Protein AF-A0A961G170-F1 (afdb_monomer)

Sequence (356 aa):
MEILDQLAIALGFATLAGLNLYLTVFITGIAINAGWITLSSQYEQLEVLGSEYVIIAAGIFAAAEFFADKIPWVDSAWDAIHTIIRPIGGGLLAMKTLGTADPGFDVIVGMLAGGATFVTHGLKAGTRLVVNASPEPFSNMAVSTVENVMVVGGLGLMSWSPKIAGLFFLGTLCLSLWLAPKMWRRSRGFLSLLVRKLGSPLAREEEPRLYTSLGADAAQALTATLGSRPDVLWTAQCLTGRVKGFGGLKTWQKVQIVALGGDTPGVHVVWRNWGTKHLALDLRSMEIGQEPRFLSEDVVIFDLSGSRRLVLRFPATQRRLAERVAEGLMQGRRARPLPRTAHPVLEDPSEITVGT

Nearest PDB structures (foldseek):
  5ukk-assembly1_A  TM=5.175E-01  e=2.256E-02  Homo sapiens
  5wg3-assembly1_A  TM=2.878E-01  e=1.331E-02  Homo sapiens
  5he3-assembly1_A  TM=2.818E-01  e=1.954E-02  Bos taurus
  8b4o-assembly1_B  TM=2.344E-01  e=8.653E+00  Corynebacterium glutamicum

pLDDT: mean 85.0, std 14.6, range [35.34, 98.56]

Radius of gyration: 29.35 Å; Cα contacts (8 Å, |Δi|>4): 543; chains: 1; bounding box: 65×74×104 Å

Foldseek 3Di:
DLVLLLLLVLLLLLLLLLLPLLLLLQVLLCCLLVVVDDDDQQLVLNNVSVDPVNNVVSVVVSVVQLVLLLDQPSNLVVLVVVLPVSLQSSLVNSLSSGHPDDPVVSVVSSNVSSVLSNLSNLLVSLVSLVCSQPPDSVVSNVSSVVSSVCSVVLVVCSRVDSNVSSVVSVVVSVVSVVCNVVSVLVVVLSVVLVCVVVVDDVPDPDQDDQDQDDDPQRQVQVCVVVVHGFAWPGKDWFFKADAAPFPPDDHSFIWMWTATDDPDGFIKIWHDDVGIDIDTDQLQQWDWDWDQGPRWIWTFIAGPVRHTHIITTDGNVCNSVSVVVSVSSVVSNVPDDDDPPPDPPPDDPPDPDDDD

Mean predicted aligned error: 10.22 Å

Structure (mmCIF, N/CA/C/O backbone):
data_AF-A0A961G170-F1
#
_entry.id   AF-A0A961G170-F1
#
loop_
_atom_site.group_PDB
_atom_site.id
_atom_site.type_symbol
_atom_site.label_atom_id
_atom_site.label_alt_id
_atom_site.label_comp_id
_atom_site.label_asym_id
_atom_site.label_entity_id
_atom_site.label_seq_id
_atom_site.pdbx_PDB_ins_code
_atom_site.Cartn_x
_atom_site.Cartn_y
_atom_site.Cartn_z
_atom_site.occupancy
_atom_site.B_iso_or_equiv
_atom_si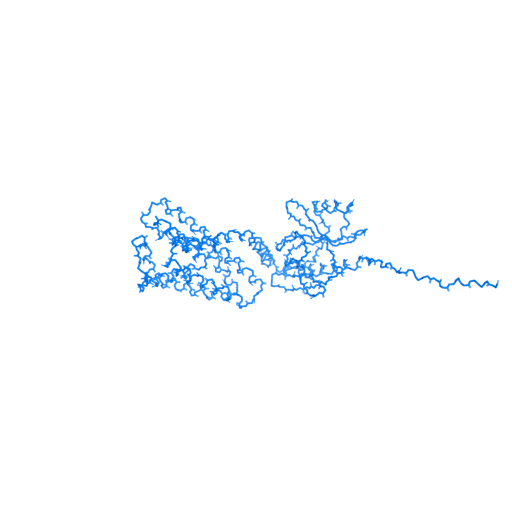te.auth_seq_id
_atom_site.auth_comp_id
_atom_site.auth_asym_id
_atom_site.auth_atom_id
_atom_site.pdbx_PDB_model_num
ATOM 1 N N . MET A 1 1 ? -4.120 -13.199 31.602 1.00 57.72 1 MET A N 1
ATOM 2 C CA . MET A 1 1 ? -4.794 -13.504 30.316 1.00 57.72 1 MET A CA 1
ATOM 3 C C . MET A 1 1 ? -5.501 -12.274 29.762 1.00 57.72 1 MET A C 1
ATOM 5 O O . MET A 1 1 ? -5.398 -12.044 28.571 1.00 57.72 1 MET A O 1
ATOM 9 N N . GLU A 1 2 ? -6.085 -11.452 30.631 1.00 79.31 2 GLU A N 1
ATOM 10 C CA . GLU A 1 2 ? -6.779 -10.190 30.324 1.00 79.31 2 GLU A CA 1
ATOM 11 C C . GLU A 1 2 ? -5.963 -9.186 29.478 1.00 79.31 2 GLU A C 1
ATOM 13 O O . GLU A 1 2 ? -6.444 -8.694 28.462 1.00 79.31 2 GLU A O 1
ATOM 18 N N . ILE A 1 3 ? -4.677 -8.977 29.798 1.00 84.69 3 ILE A N 1
ATOM 19 C CA . ILE A 1 3 ? -3.833 -8.021 29.056 1.00 84.69 3 ILE A CA 1
ATOM 20 C C . ILE A 1 3 ? -3.566 -8.429 27.600 1.00 84.69 3 ILE A C 1
ATOM 22 O O . ILE A 1 3 ? -3.416 -7.576 26.732 1.00 84.69 3 ILE A O 1
ATOM 26 N N . LEU A 1 4 ? -3.516 -9.736 27.310 1.00 89.00 4 LEU A N 1
ATOM 27 C CA . LEU A 1 4 ? -3.347 -10.216 25.937 1.00 89.00 4 LEU A CA 1
ATOM 28 C C . LEU A 1 4 ? -4.602 -9.934 25.110 1.00 89.00 4 LEU A C 1
ATOM 30 O O . LEU A 1 4 ? -4.479 -9.579 23.942 1.00 89.00 4 LEU A O 1
ATOM 34 N N . ASP A 1 5 ? -5.783 -10.052 25.718 1.00 90.81 5 ASP A N 1
ATOM 35 C CA . ASP A 1 5 ? -7.054 -9.762 25.057 1.00 90.81 5 ASP A CA 1
ATOM 36 C C . ASP A 1 5 ? -7.204 -8.249 24.814 1.00 90.81 5 ASP A C 1
ATOM 38 O O . ASP A 1 5 ? -7.565 -7.841 23.711 1.00 90.81 5 ASP A O 1
ATOM 42 N N . GLN A 1 6 ? -6.818 -7.404 25.780 1.00 91.19 6 GLN A N 1
ATOM 43 C CA . GLN A 1 6 ? -6.739 -5.946 25.598 1.00 91.19 6 GLN A CA 1
ATOM 44 C C . GLN A 1 6 ? -5.776 -5.554 24.474 1.00 91.19 6 GLN A C 1
ATOM 46 O O . GLN A 1 6 ? -6.160 -4.819 23.571 1.00 91.19 6 GLN A O 1
ATOM 51 N N . LEU A 1 7 ? -4.549 -6.084 24.474 1.00 93.06 7 LEU A N 1
ATOM 52 C CA . LEU A 1 7 ? -3.569 -5.794 23.423 1.00 93.06 7 LEU A CA 1
ATOM 53 C C . LEU A 1 7 ? -4.020 -6.301 22.049 1.00 93.06 7 LEU A C 1
ATOM 55 O O . LEU A 1 7 ? -3.760 -5.648 21.038 1.00 93.06 7 LEU A O 1
ATOM 59 N N . ALA A 1 8 ? -4.709 -7.440 21.993 1.00 95.62 8 ALA A N 1
ATOM 60 C CA . ALA A 1 8 ? -5.267 -7.964 20.755 1.00 95.62 8 ALA A CA 1
ATOM 61 C C . ALA A 1 8 ? -6.377 -7.061 20.195 1.00 95.62 8 ALA A C 1
ATOM 63 O O . ALA A 1 8 ? -6.395 -6.787 18.994 1.00 95.62 8 ALA A O 1
ATOM 64 N N . ILE A 1 9 ? -7.263 -6.556 21.056 1.00 95.50 9 ILE A N 1
ATOM 65 C CA . ILE A 1 9 ? -8.314 -5.604 20.674 1.00 95.50 9 ILE A CA 1
ATOM 66 C C . ILE A 1 9 ? -7.710 -4.248 20.291 1.00 95.50 9 ILE A C 1
ATOM 68 O O . ILE A 1 9 ? -8.095 -3.692 19.264 1.00 95.50 9 ILE A O 1
ATOM 72 N N . ALA A 1 10 ? -6.715 -3.754 21.036 1.00 96.31 10 ALA A N 1
ATOM 73 C CA . ALA A 1 10 ? -5.957 -2.543 20.717 1.00 96.31 10 ALA A CA 1
ATOM 74 C C . ALA A 1 10 ? -5.326 -2.628 19.319 1.00 96.31 10 ALA A C 1
ATOM 76 O O . ALA A 1 10 ? -5.485 -1.726 18.494 1.00 96.31 10 ALA A O 1
ATOM 77 N N . LEU A 1 11 ? -4.650 -3.744 19.027 1.00 97.62 11 LEU A N 1
ATOM 78 C CA . LEU A 1 11 ? -4.059 -4.016 17.719 1.00 97.62 11 LEU A CA 1
ATOM 79 C C . LEU A 1 11 ? -5.126 -4.134 16.624 1.00 97.62 11 LEU A C 1
ATOM 81 O O . LEU A 1 11 ? -4.903 -3.669 15.504 1.00 97.62 11 LEU A O 1
ATOM 85 N N . GLY A 1 12 ? -6.280 -4.724 16.938 1.00 97.81 12 GLY A N 1
ATOM 86 C CA . GLY A 1 12 ? -7.420 -4.793 16.031 1.00 97.81 12 GLY A CA 1
ATOM 87 C C . GLY A 1 12 ? -7.934 -3.417 15.651 1.00 97.81 12 GLY A C 1
ATOM 88 O O . GLY A 1 12 ? -7.938 -3.078 14.470 1.00 97.81 12 GLY A O 1
ATOM 89 N N . PHE A 1 13 ? -8.248 -2.572 16.632 1.00 98.00 13 PHE A N 1
ATOM 90 C CA . PHE A 1 13 ? -8.658 -1.193 16.376 1.00 98.00 13 PHE A CA 1
ATOM 91 C C . PHE A 1 13 ? -7.605 -0.396 15.606 1.00 98.00 13 PHE A C 1
ATOM 93 O O . PHE A 1 13 ? -7.962 0.306 14.664 1.00 98.00 13 PHE A O 1
ATOM 100 N N . ALA A 1 14 ? -6.320 -0.542 15.935 1.00 98.31 14 ALA A N 1
ATOM 101 C CA . ALA A 1 14 ? -5.233 0.101 15.198 1.00 98.31 14 ALA A CA 1
ATOM 102 C C . ALA A 1 14 ? -5.192 -0.335 13.721 1.00 98.31 14 ALA A C 1
ATOM 104 O O . ALA A 1 14 ? -5.121 0.485 12.804 1.00 98.31 14 ALA A O 1
ATOM 105 N N . THR A 1 15 ? -5.277 -1.641 13.469 1.00 98.12 15 THR A N 1
ATOM 106 C CA . THR A 1 15 ? -5.218 -2.196 12.109 1.00 98.12 15 THR A CA 1
ATOM 107 C C . THR A 1 15 ? -6.452 -1.788 11.301 1.00 98.12 15 THR A C 1
ATOM 109 O O . THR A 1 15 ? -6.328 -1.305 10.175 1.00 98.12 15 THR A O 1
ATOM 112 N N . LEU A 1 16 ? -7.646 -1.899 11.887 1.00 98.25 16 LEU A N 1
ATOM 113 C CA . LEU A 1 16 ? -8.902 -1.525 11.237 1.00 98.25 16 LEU A CA 1
ATOM 114 C C . LEU A 1 16 ? -9.009 -0.019 10.994 1.00 98.25 16 LEU A C 1
ATOM 116 O O . LEU A 1 16 ? -9.430 0.385 9.911 1.00 98.25 16 LEU A O 1
ATOM 120 N N . ALA A 1 17 ? -8.528 0.814 11.920 1.00 98.12 17 ALA A N 1
ATOM 121 C CA . ALA A 1 17 ? -8.421 2.255 11.707 1.00 98.12 17 ALA A CA 1
ATOM 122 C C . ALA A 1 17 ? -7.470 2.611 10.553 1.00 98.12 17 ALA A C 1
ATOM 124 O O . ALA A 1 17 ? -7.682 3.593 9.835 1.00 98.12 17 ALA A O 1
ATOM 125 N N . GLY A 1 18 ? -6.446 1.783 10.330 1.00 96.81 18 GLY A N 1
ATOM 126 C CA . GLY A 1 18 ? -5.563 1.895 9.174 1.00 96.81 18 GLY A CA 1
ATOM 127 C C . GLY A 1 18 ? -6.299 1.659 7.857 1.00 96.81 18 GLY A C 1
ATOM 128 O O . GLY A 1 18 ? -6.036 2.362 6.887 1.00 96.81 18 GLY A O 1
ATOM 129 N N . LEU A 1 19 ? -7.275 0.746 7.831 1.00 95.38 19 LEU A N 1
ATOM 130 C CA . LEU A 1 19 ? -8.112 0.463 6.657 1.00 95.38 19 LEU A CA 1
ATOM 131 C C . LEU A 1 19 ? -9.240 1.487 6.478 1.00 95.38 19 LEU A C 1
ATOM 133 O O . LEU A 1 19 ? -9.332 2.128 5.428 1.00 95.38 19 LEU A O 1
ATOM 137 N N . ASN A 1 20 ? -10.050 1.722 7.513 1.00 97.00 20 ASN A N 1
ATOM 138 C CA . ASN A 1 20 ? -11.111 2.735 7.546 1.00 97.00 20 ASN A CA 1
ATOM 139 C C . ASN A 1 20 ? -11.425 3.164 8.994 1.00 97.00 20 ASN A C 1
ATOM 141 O O . ASN A 1 20 ? -12.223 2.526 9.682 1.00 97.00 20 ASN A O 1
ATOM 145 N N . LEU A 1 21 ? -10.802 4.254 9.460 1.00 98.06 21 LEU A N 1
ATOM 146 C CA . LEU A 1 21 ? -11.007 4.805 10.810 1.00 98.06 21 LEU A CA 1
ATOM 147 C C . LEU A 1 21 ? -12.477 5.117 11.096 1.00 98.06 21 LEU A C 1
ATOM 149 O O . LEU A 1 21 ? -12.999 4.715 12.134 1.00 98.06 21 LEU A O 1
ATOM 153 N N . TYR A 1 22 ? -13.147 5.807 10.181 1.00 98.06 22 TYR A N 1
ATOM 154 C CA . TYR A 1 22 ? -14.504 6.288 10.417 1.00 98.06 22 TYR A CA 1
ATOM 155 C C . TYR A 1 22 ? -15.516 5.156 10.443 1.00 98.06 22 TYR A C 1
ATOM 157 O O . TYR A 1 22 ? -16.350 5.114 11.340 1.00 98.06 22 TYR A O 1
ATOM 165 N N . LEU A 1 23 ? -15.398 4.194 9.526 1.00 98.31 23 LEU A N 1
ATOM 166 C CA . LEU A 1 23 ? -16.245 3.006 9.535 1.00 98.31 23 LEU A CA 1
ATOM 167 C C . LEU A 1 23 ? -16.011 2.160 10.792 1.00 98.31 23 LEU A C 1
ATOM 169 O O . LEU A 1 23 ? -16.970 1.656 11.372 1.00 98.31 23 LEU A O 1
ATOM 173 N N . THR A 1 24 ? -14.755 2.048 11.240 1.00 98.19 24 THR A N 1
ATOM 174 C CA . THR A 1 24 ? -14.403 1.337 12.478 1.00 98.19 24 THR A CA 1
ATOM 175 C C . THR A 1 24 ? -15.113 1.958 13.682 1.00 98.19 24 THR A C 1
ATOM 177 O O . THR A 1 24 ? -15.768 1.247 14.445 1.00 98.19 24 THR A O 1
ATOM 180 N N . VAL A 1 25 ? -15.037 3.286 13.829 1.00 98.31 25 VAL A N 1
ATOM 181 C CA . VAL A 1 25 ? -15.712 4.019 14.914 1.00 98.31 25 VAL A CA 1
ATOM 182 C C . VAL A 1 25 ? -17.231 3.936 14.777 1.00 98.31 25 VAL A C 1
ATOM 184 O O . VAL A 1 25 ? -17.910 3.668 15.760 1.00 98.31 25 VAL A O 1
ATOM 187 N N . PHE A 1 26 ? -17.764 4.109 13.568 1.00 98.56 26 PHE A N 1
ATOM 188 C CA . PHE A 1 26 ? -19.200 4.110 13.301 1.00 98.56 26 PHE A CA 1
ATOM 189 C C . PHE A 1 26 ? -19.865 2.778 13.662 1.00 98.56 26 PHE A C 1
ATOM 191 O O . PHE A 1 26 ? -20.842 2.763 14.407 1.00 98.56 26 PHE A O 1
ATOM 198 N N . ILE A 1 27 ? -19.320 1.653 13.186 1.00 98.19 27 ILE A N 1
ATOM 199 C CA . ILE A 1 27 ? -19.883 0.323 13.465 1.00 98.19 27 ILE A CA 1
ATOM 200 C C . ILE A 1 27 ? -19.760 -0.012 14.950 1.00 98.19 27 ILE A C 1
ATOM 202 O O . ILE A 1 27 ? -20.719 -0.494 15.547 1.00 98.19 27 ILE A O 1
ATOM 206 N N . THR A 1 28 ? -18.599 0.261 15.550 1.00 97.44 28 THR A N 1
ATOM 207 C CA . THR A 1 28 ? -18.382 0.015 16.983 1.00 97.44 28 THR A CA 1
ATOM 208 C C . THR A 1 28 ? -19.349 0.844 17.826 1.00 97.44 28 THR A C 1
ATOM 210 O O . THR A 1 28 ? -19.976 0.316 18.739 1.00 97.44 28 THR A O 1
ATOM 213 N N . GLY A 1 29 ? -19.520 2.122 17.483 1.00 97.44 29 GLY A N 1
ATOM 214 C CA . GLY A 1 29 ? -20.445 3.025 18.156 1.00 97.44 29 GLY A CA 1
ATOM 215 C C . GLY A 1 29 ? -21.895 2.564 18.053 1.00 97.44 29 GLY A C 1
ATOM 216 O O . GLY A 1 29 ? -22.567 2.484 19.075 1.00 97.44 29 GLY A O 1
ATOM 217 N N . ILE A 1 30 ? -22.360 2.169 16.861 1.00 98.00 30 ILE A N 1
ATOM 218 C CA . ILE A 1 30 ? -23.700 1.581 16.689 1.00 98.00 30 ILE A CA 1
ATOM 219 C C . ILE A 1 30 ? -23.859 0.323 17.540 1.00 98.00 30 ILE A C 1
ATOM 221 O O . ILE A 1 30 ? -24.873 0.175 18.212 1.00 98.00 30 ILE A O 1
ATOM 225 N N . ALA A 1 31 ? -22.871 -0.573 17.537 1.00 96.69 31 ALA A N 1
ATOM 226 C CA . ALA A 1 31 ? -22.957 -1.822 18.284 1.00 96.69 31 ALA A CA 1
ATOM 227 C C . ALA A 1 31 ? -23.044 -1.599 19.804 1.00 96.69 31 ALA A C 1
ATOM 229 O O . ALA A 1 31 ? -23.765 -2.327 20.485 1.00 96.69 31 ALA A O 1
ATOM 230 N N . ILE A 1 32 ? -22.349 -0.585 20.328 1.00 96.00 32 ILE A N 1
ATOM 231 C CA . ILE A 1 32 ? -22.435 -0.177 21.738 1.00 96.00 32 ILE A CA 1
ATOM 232 C C . ILE A 1 32 ? -23.787 0.492 22.016 1.00 96.00 32 ILE A C 1
ATOM 234 O O . ILE A 1 32 ? -24.501 0.076 22.923 1.00 96.00 32 ILE A O 1
ATOM 238 N N . ASN A 1 33 ? -24.169 1.490 21.214 1.00 96.38 33 ASN A N 1
ATOM 239 C CA . ASN A 1 33 ? -25.395 2.271 21.402 1.00 96.38 33 ASN A CA 1
ATOM 240 C C . ASN A 1 33 ? -26.669 1.415 21.301 1.00 96.38 33 ASN A C 1
ATOM 242 O O . ASN A 1 33 ? -27.587 1.573 22.099 1.00 96.38 33 ASN A O 1
ATOM 246 N N . ALA A 1 34 ? -26.704 0.467 20.362 1.00 95.81 34 ALA A N 1
ATOM 247 C CA . ALA A 1 34 ? -27.818 -0.459 20.177 1.00 95.81 34 ALA A CA 1
ATOM 248 C C . ALA A 1 34 ? -27.805 -1.646 21.162 1.00 95.81 34 ALA A C 1
ATOM 250 O O . ALA A 1 34 ? -28.684 -2.506 21.091 1.00 95.81 34 ALA A O 1
ATOM 251 N N . GLY A 1 35 ? -26.805 -1.735 22.047 1.00 91.75 35 GLY A N 1
ATOM 252 C CA . GLY A 1 35 ? -26.675 -2.817 23.025 1.00 91.75 35 GLY A CA 1
ATOM 253 C C . GLY A 1 35 ? -26.340 -4.186 22.421 1.00 91.75 35 GLY A C 1
ATOM 254 O O . GLY A 1 35 ? -26.603 -5.210 23.045 1.00 91.75 35 GLY A O 1
ATOM 255 N N . TRP A 1 36 ? -25.772 -4.236 21.212 1.00 92.06 36 TRP A N 1
ATOM 256 C CA . TRP A 1 36 ? -25.339 -5.489 20.575 1.00 92.06 36 TRP A CA 1
ATOM 257 C C . TRP A 1 36 ? -24.091 -6.077 21.233 1.00 92.06 36 TRP A C 1
ATOM 259 O O . TRP A 1 36 ? -23.867 -7.285 21.168 1.00 92.06 36 TRP A O 1
ATOM 269 N N . ILE A 1 37 ? -23.270 -5.223 21.849 1.00 87.44 37 ILE A N 1
ATOM 270 C CA . ILE A 1 37 ? -22.071 -5.616 22.586 1.00 87.44 37 ILE A CA 1
ATOM 271 C C . ILE A 1 37 ? -22.182 -5.068 24.004 1.00 87.44 37 ILE A C 1
ATOM 273 O O . ILE A 1 37 ? -22.242 -3.859 24.213 1.00 87.44 37 ILE A O 1
ATOM 277 N N . THR A 1 38 ? -22.150 -5.959 24.990 1.00 83.94 38 THR A N 1
ATOM 278 C CA . THR A 1 38 ? -21.999 -5.581 26.396 1.00 83.94 38 THR A CA 1
ATOM 279 C C . THR A 1 38 ? -20.519 -5.391 26.702 1.00 83.94 38 THR A C 1
ATOM 281 O O . THR A 1 38 ? -19.756 -6.362 26.711 1.00 83.94 38 THR A O 1
ATOM 284 N N . LEU A 1 39 ? -20.101 -4.147 26.936 1.00 85.38 39 LEU A N 1
ATOM 285 C CA . LEU A 1 39 ? -18.728 -3.845 27.329 1.00 85.38 39 LEU A CA 1
ATOM 286 C C . LE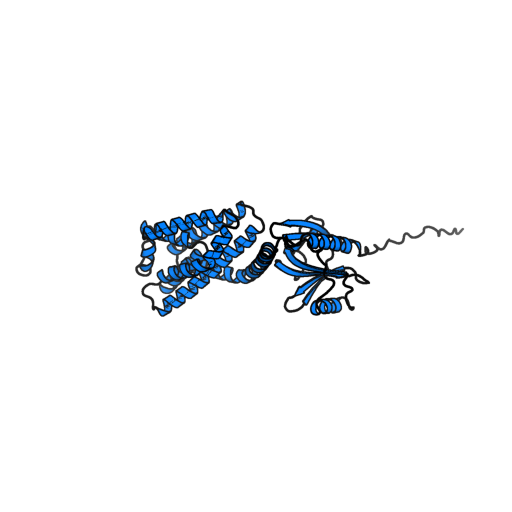U A 1 39 ? -18.472 -4.379 28.743 1.00 85.38 39 LEU A C 1
ATOM 288 O O . LEU A 1 39 ? -19.178 -4.049 29.691 1.00 85.38 39 LEU A O 1
ATOM 292 N N . SER A 1 40 ? -17.449 -5.215 28.890 1.00 84.94 40 SER A N 1
ATOM 293 C CA . SER A 1 40 ? -16.903 -5.554 30.205 1.00 84.94 40 SER A CA 1
ATOM 294 C C . SER A 1 40 ? -16.209 -4.336 30.825 1.00 84.94 40 SER A C 1
ATOM 296 O O . SER A 1 40 ? -15.716 -3.487 30.085 1.00 84.94 40 SER A O 1
ATOM 298 N N . SER A 1 41 ? -16.070 -4.297 32.153 1.00 82.94 41 SER A N 1
ATOM 299 C CA . SER A 1 41 ? -15.426 -3.195 32.901 1.00 82.94 41 SER A CA 1
ATOM 300 C C . SER A 1 41 ? -14.049 -2.781 32.356 1.00 82.94 41 SER A C 1
ATOM 302 O O . SER A 1 41 ? -13.706 -1.607 32.316 1.00 82.94 41 SER A O 1
ATOM 304 N N . GLN A 1 42 ? -13.274 -3.735 31.844 1.00 83.88 42 GLN A N 1
ATOM 305 C CA . GLN A 1 42 ? -11.981 -3.506 31.184 1.00 83.88 42 GLN A CA 1
ATOM 306 C C . GLN A 1 42 ? -12.030 -2.646 29.900 1.00 83.88 42 GLN A C 1
ATOM 308 O O . GLN A 1 42 ? -10.987 -2.144 29.489 1.00 83.88 42 GLN A O 1
ATOM 313 N N . TYR A 1 43 ? -13.197 -2.482 29.268 1.00 88.19 43 TYR A N 1
ATOM 314 C CA . TYR A 1 43 ? -13.402 -1.726 28.022 1.00 88.19 43 TYR A CA 1
ATOM 315 C C . TYR A 1 43 ? -14.383 -0.560 28.188 1.00 88.19 43 TYR A C 1
ATOM 317 O O . TYR A 1 43 ? -14.863 -0.021 27.194 1.00 88.19 43 TYR A O 1
ATOM 325 N N . GLU A 1 44 ? -14.690 -0.165 29.425 1.00 88.38 44 GLU A N 1
ATOM 326 C CA . GLU A 1 44 ? -15.655 0.898 29.740 1.00 88.38 44 GLU A CA 1
ATOM 327 C C . GLU A 1 44 ? -15.335 2.210 29.008 1.00 88.38 44 GLU A C 1
ATOM 329 O O . GLU A 1 44 ? -16.221 2.890 28.506 1.00 88.38 44 GLU A O 1
ATOM 334 N N . GLN A 1 45 ? -14.051 2.520 28.810 1.00 90.88 45 GLN A N 1
ATOM 335 C CA . GLN A 1 45 ? -13.645 3.718 28.074 1.00 90.88 45 GLN A CA 1
ATOM 336 C C . GLN A 1 45 ? -14.088 3.741 26.596 1.00 90.88 45 GLN A C 1
ATOM 338 O O . GLN A 1 45 ? -14.113 4.821 26.000 1.00 90.88 45 GLN A O 1
ATOM 343 N N . LEU A 1 46 ? -14.439 2.597 25.991 1.00 93.25 46 LEU A N 1
ATOM 344 C CA . LEU A 1 46 ? -15.011 2.540 24.639 1.00 93.25 46 LEU A CA 1
ATOM 345 C C . LEU A 1 46 ? -16.471 3.001 24.597 1.00 93.25 46 LEU A C 1
ATOM 347 O O . LEU A 1 46 ? -16.959 3.304 23.510 1.00 93.25 46 LEU A O 1
ATOM 351 N N . GLU A 1 47 ? -17.159 3.111 25.737 1.00 93.94 47 GLU A N 1
ATOM 352 C CA . GLU A 1 47 ? -18.562 3.540 25.807 1.00 93.94 47 GLU A CA 1
ATOM 353 C C . GLU A 1 47 ? -18.782 4.909 25.149 1.00 93.94 47 GLU A C 1
ATOM 355 O O . GLU A 1 47 ? -19.804 5.138 24.506 1.00 93.94 47 GLU A O 1
ATOM 360 N N . VAL A 1 48 ? -17.770 5.786 25.185 1.00 94.38 48 VAL A N 1
ATOM 361 C CA . VAL A 1 48 ? -17.795 7.096 24.514 1.00 94.38 48 VAL A CA 1
ATOM 362 C C . VAL A 1 48 ? -18.090 6.999 23.011 1.00 94.38 48 VAL A C 1
ATOM 364 O O . VAL A 1 48 ? -18.668 7.921 22.436 1.00 94.38 48 VAL A O 1
ATOM 367 N N . LEU A 1 49 ? -17.731 5.884 22.363 1.00 96.25 49 LEU A N 1
ATOM 368 C CA . LEU A 1 49 ? -18.013 5.652 20.945 1.00 96.25 49 LEU A CA 1
ATOM 369 C C . LEU A 1 49 ? -19.509 5.450 20.680 1.00 96.25 49 LEU A C 1
ATOM 371 O O . LEU A 1 49 ? -19.962 5.719 19.572 1.00 96.25 49 LEU A O 1
ATOM 375 N N . GLY A 1 50 ? -20.270 5.010 21.687 1.00 96.38 50 GLY A N 1
ATOM 376 C CA . GLY A 1 50 ? -21.724 4.849 21.642 1.00 96.38 50 GLY A CA 1
ATOM 377 C C . GLY A 1 50 ? -22.511 6.161 21.745 1.00 96.38 50 GLY A C 1
ATOM 378 O O . GLY A 1 50 ? -23.739 6.140 21.681 1.00 96.38 50 GLY A O 1
ATOM 379 N N . SER A 1 51 ? -21.836 7.306 21.899 1.00 97.25 51 SER A N 1
ATOM 380 C CA . SER A 1 51 ? -22.471 8.627 21.888 1.00 97.25 51 SER A CA 1
ATOM 381 C C . SER A 1 51 ? -23.070 8.945 20.516 1.00 97.25 51 SER A C 1
ATOM 383 O O . SER A 1 51 ? -22.384 8.841 19.496 1.00 97.25 51 SER A O 1
ATOM 385 N N . GLU A 1 52 ? -24.321 9.416 20.485 1.00 96.69 52 GLU A N 1
ATOM 386 C CA . GLU A 1 52 ? -25.026 9.779 19.246 1.00 96.69 52 GLU A CA 1
ATOM 387 C C . GLU A 1 52 ? -24.218 10.757 18.382 1.00 96.69 52 GLU A C 1
ATOM 389 O O . GLU A 1 52 ? -24.106 10.575 17.171 1.00 96.69 52 GLU A O 1
ATOM 394 N N . TYR A 1 53 ? -23.569 11.750 18.998 1.00 97.69 53 TYR A N 1
ATOM 395 C CA . TYR A 1 53 ? -22.741 12.724 18.284 1.00 97.69 53 TYR A CA 1
ATOM 396 C C . TYR A 1 53 ? -21.516 12.083 17.621 1.00 97.69 53 TYR A C 1
ATOM 398 O O . TYR A 1 53 ? -21.168 12.441 16.494 1.00 97.69 53 TYR A O 1
ATOM 406 N N . VAL A 1 54 ? -20.872 11.125 18.298 1.00 97.81 54 VAL A N 1
ATOM 407 C CA . VAL A 1 54 ? -19.708 10.402 17.761 1.00 97.81 54 VAL A CA 1
ATOM 408 C C . VAL A 1 54 ? -20.136 9.518 16.595 1.00 97.81 54 VAL A C 1
ATOM 410 O O . VAL A 1 54 ? -19.484 9.534 15.552 1.00 97.81 54 VAL A O 1
ATOM 413 N N . ILE A 1 55 ? -21.260 8.811 16.734 1.00 98.38 55 ILE A N 1
ATOM 414 C CA . ILE A 1 55 ? -21.825 7.960 15.681 1.00 98.38 55 ILE A CA 1
ATOM 415 C C . ILE A 1 55 ? -22.205 8.794 14.458 1.00 98.38 55 ILE A C 1
ATOM 417 O O . ILE A 1 55 ? -21.819 8.445 13.346 1.00 98.38 55 ILE A O 1
ATOM 421 N N . ILE A 1 56 ? -22.911 9.915 14.638 1.00 98.38 56 ILE A N 1
ATOM 422 C CA . ILE A 1 56 ? -23.311 10.793 13.528 1.00 98.38 56 ILE A CA 1
ATOM 423 C C . ILE A 1 56 ? 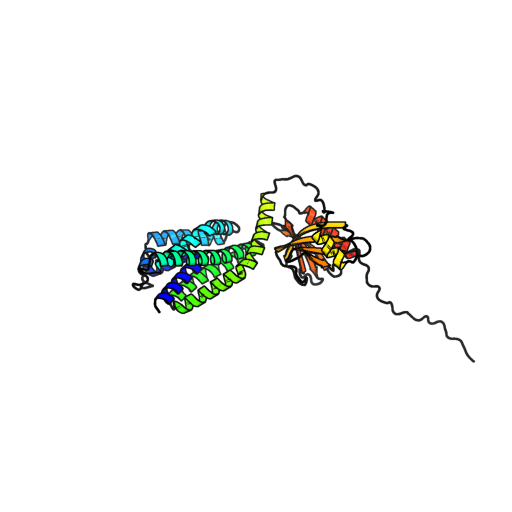-22.074 11.329 12.802 1.00 98.38 56 ILE A C 1
ATOM 425 O O . ILE A 1 56 ? -21.989 11.227 11.577 1.00 98.38 56 ILE A O 1
ATOM 429 N N . ALA A 1 57 ? -21.088 11.851 13.539 1.00 98.25 57 ALA A N 1
ATOM 430 C CA . ALA A 1 57 ? -19.858 12.363 12.943 1.00 98.25 57 ALA A CA 1
ATOM 431 C C . ALA A 1 57 ? -19.100 11.263 12.182 1.00 98.25 57 ALA A C 1
ATOM 433 O O . ALA A 1 57 ? -18.765 11.439 11.009 1.00 98.25 57 ALA A O 1
ATOM 434 N N . ALA A 1 58 ? -18.876 10.106 12.812 1.00 98.31 58 ALA A N 1
ATOM 435 C CA . ALA A 1 58 ? -18.201 8.975 12.183 1.00 98.31 58 ALA A CA 1
ATOM 436 C C . ALA A 1 58 ? -18.963 8.463 10.952 1.00 98.31 58 ALA A C 1
ATOM 438 O O . ALA A 1 58 ? -18.337 8.160 9.942 1.00 98.31 58 ALA A O 1
ATOM 439 N N . GLY A 1 59 ? -20.296 8.434 10.992 1.00 98.44 59 GLY A N 1
ATOM 440 C CA . GLY A 1 59 ? -21.146 8.038 9.870 1.00 98.44 59 GLY A CA 1
ATOM 441 C C . GLY A 1 59 ? -21.028 8.979 8.673 1.00 98.44 59 GLY A C 1
ATOM 442 O O . GLY A 1 59 ? -20.878 8.513 7.544 1.00 98.44 59 GLY A O 1
ATOM 443 N N . ILE A 1 60 ? -21.009 10.297 8.905 1.00 98.44 60 ILE A N 1
ATOM 444 C CA . ILE A 1 60 ? -20.798 11.298 7.845 1.00 98.44 60 ILE A CA 1
ATOM 445 C C . ILE A 1 60 ? -19.433 11.092 7.181 1.00 98.44 60 ILE A C 1
ATOM 447 O O . ILE A 1 60 ? -19.349 11.023 5.954 1.00 98.44 60 ILE A O 1
ATOM 451 N N . PHE A 1 61 ? -18.364 10.957 7.969 1.00 97.94 61 PHE A N 1
ATOM 452 C CA . PHE A 1 61 ? -17.023 10.750 7.422 1.00 97.94 61 PHE A CA 1
ATOM 453 C C . PHE A 1 61 ? -16.855 9.373 6.760 1.00 97.94 61 PHE A C 1
ATOM 455 O O . PHE A 1 61 ? -16.184 9.273 5.734 1.00 97.94 61 PHE A O 1
ATOM 462 N N . ALA A 1 62 ? -17.497 8.325 7.282 1.00 97.50 62 ALA A N 1
ATOM 463 C CA . ALA A 1 62 ? -17.509 7.001 6.662 1.00 97.50 62 ALA A CA 1
ATOM 464 C C . ALA A 1 62 ? -18.233 7.024 5.307 1.00 97.50 62 ALA A C 1
ATOM 466 O O . ALA A 1 62 ? -17.755 6.423 4.345 1.00 97.50 62 ALA A O 1
ATOM 467 N N . ALA A 1 63 ? -19.347 7.757 5.203 1.00 97.31 63 ALA A N 1
ATOM 468 C CA . ALA A 1 63 ? -20.041 7.972 3.937 1.00 97.31 63 ALA A CA 1
ATOM 469 C C . ALA A 1 63 ? -19.177 8.779 2.957 1.00 97.31 63 ALA A C 1
ATOM 471 O O . ALA A 1 63 ? -19.038 8.387 1.799 1.00 97.31 63 ALA A O 1
ATOM 472 N N . ALA A 1 64 ? -18.547 9.863 3.419 1.00 96.38 64 ALA A N 1
ATOM 473 C CA . ALA A 1 64 ? -17.636 10.661 2.602 1.00 96.38 64 ALA A CA 1
ATOM 474 C C . ALA A 1 64 ? -16.486 9.811 2.040 1.00 96.38 64 ALA A C 1
ATOM 476 O O . ALA A 1 64 ? -16.228 9.861 0.839 1.00 96.38 64 ALA A O 1
ATOM 477 N N . GLU A 1 65 ? -15.856 8.977 2.871 1.00 94.75 65 GLU A N 1
ATOM 478 C CA . GLU A 1 65 ? -14.814 8.044 2.435 1.00 94.75 65 GLU A CA 1
ATOM 479 C C . GLU A 1 65 ? -15.341 7.024 1.419 1.00 94.75 65 GLU A C 1
ATOM 481 O O . GLU A 1 65 ? -14.711 6.803 0.385 1.00 94.75 65 GLU A O 1
ATOM 486 N N . PHE A 1 66 ? -16.526 6.452 1.656 1.00 92.75 66 PHE A N 1
ATOM 487 C CA . PHE A 1 66 ? -17.142 5.497 0.735 1.00 92.75 66 PHE A CA 1
ATOM 488 C C . PHE A 1 66 ? -17.346 6.080 -0.670 1.00 92.75 66 PHE A C 1
ATOM 490 O O . PHE A 1 66 ? -17.121 5.376 -1.658 1.00 92.75 66 PHE A O 1
ATOM 497 N N . PHE A 1 67 ? -17.762 7.347 -0.771 1.00 91.50 67 PHE A N 1
ATOM 498 C CA . PHE A 1 67 ? -17.925 8.033 -2.055 1.00 91.50 67 PHE A CA 1
ATOM 499 C C . PHE A 1 67 ? -16.589 8.484 -2.652 1.00 91.50 67 PHE A C 1
ATOM 501 O O . PHE A 1 67 ? -16.381 8.312 -3.855 1.00 91.50 67 PHE A O 1
ATOM 508 N N . ALA A 1 68 ? -15.671 9.007 -1.831 1.00 90.12 68 ALA A N 1
ATOM 509 C CA . ALA A 1 68 ? -14.328 9.398 -2.261 1.00 90.12 68 ALA A CA 1
ATOM 510 C C . ALA A 1 68 ? -13.592 8.225 -2.922 1.00 90.12 68 ALA A C 1
ATOM 512 O O . ALA A 1 68 ? -12.987 8.388 -3.979 1.00 90.12 68 ALA A O 1
ATOM 513 N N . ASP A 1 69 ? -13.750 7.021 -2.369 1.00 87.38 69 ASP A N 1
ATOM 514 C CA . ASP A 1 69 ? -13.170 5.782 -2.887 1.00 87.38 69 ASP A CA 1
ATOM 515 C C . ASP A 1 69 ? -13.605 5.410 -4.309 1.00 87.38 69 ASP A C 1
ATOM 517 O O . ASP A 1 69 ? -12.943 4.602 -4.964 1.00 87.38 69 ASP A O 1
ATOM 521 N N . LYS A 1 70 ? -14.721 5.958 -4.801 1.00 84.06 70 LYS A N 1
ATOM 522 C CA . LYS A 1 70 ? -15.230 5.662 -6.148 1.00 84.06 70 LYS A CA 1
ATOM 523 C C . LYS A 1 70 ? -14.678 6.606 -7.209 1.00 84.06 70 LYS A C 1
ATOM 525 O O . LYS A 1 70 ? -14.765 6.285 -8.394 1.00 84.06 70 LYS A O 1
ATOM 530 N N . ILE A 1 71 ? -14.120 7.749 -6.812 1.00 83.19 71 ILE A N 1
ATOM 531 C CA . ILE A 1 71 ? -13.630 8.771 -7.734 1.00 83.19 71 ILE A CA 1
ATOM 532 C C . ILE A 1 71 ? -12.095 8.707 -7.760 1.00 83.19 71 ILE A C 1
ATOM 534 O O . ILE A 1 71 ? -11.455 9.031 -6.755 1.00 83.19 71 ILE A O 1
ATOM 538 N N . PRO A 1 72 ? -11.477 8.324 -8.897 1.00 77.12 72 PRO A N 1
ATOM 539 C CA . PRO A 1 72 ? -10.024 8.314 -9.018 1.00 77.12 72 PRO A CA 1
ATOM 540 C C . PRO A 1 72 ? -9.428 9.677 -8.658 1.00 77.12 72 PRO A C 1
ATOM 542 O O . PRO A 1 72 ? -9.994 10.713 -9.008 1.00 77.12 72 PRO A O 1
ATOM 545 N N . TRP A 1 73 ? -8.271 9.673 -8.000 1.00 78.38 73 TRP A N 1
ATOM 546 C CA . TRP A 1 73 ? -7.539 10.849 -7.504 1.00 78.38 73 TRP A CA 1
ATOM 547 C C . TRP A 1 73 ? -8.151 11.524 -6.277 1.00 78.38 73 TRP A C 1
ATOM 549 O O . TRP A 1 73 ? -7.388 11.984 -5.426 1.00 78.38 73 TRP A O 1
ATOM 559 N N . VAL A 1 74 ? -9.482 11.564 -6.149 1.00 87.12 74 VAL A N 1
ATOM 560 C CA . VAL A 1 74 ? -10.140 12.012 -4.908 1.00 87.12 74 VAL A CA 1
ATOM 561 C C . VAL A 1 74 ? -9.807 11.042 -3.778 1.00 87.12 74 VAL A C 1
ATOM 563 O O . VAL A 1 74 ? -9.422 11.489 -2.701 1.00 87.12 74 VAL A O 1
ATOM 566 N N . ASP A 1 75 ? -9.838 9.737 -4.057 1.00 87.44 75 ASP A N 1
ATOM 567 C CA . ASP A 1 75 ? -9.364 8.679 -3.155 1.00 87.44 75 ASP A CA 1
ATOM 568 C C . ASP A 1 75 ? -7.935 8.941 -2.644 1.00 87.44 75 ASP A C 1
ATOM 570 O O . ASP A 1 75 ? -7.651 8.901 -1.451 1.00 87.44 75 ASP A O 1
ATOM 574 N N . SER A 1 76 ? -7.036 9.305 -3.553 1.00 86.25 76 SER A N 1
ATOM 575 C CA . SER A 1 76 ? -5.620 9.512 -3.275 1.00 86.25 76 SER A CA 1
ATOM 576 C C . SER A 1 76 ? -5.389 10.794 -2.469 1.00 86.25 76 SER A C 1
ATOM 578 O O . SER A 1 76 ? -4.519 10.828 -1.599 1.00 86.25 76 SER A O 1
ATOM 580 N N . ALA A 1 77 ? -6.163 11.851 -2.738 1.00 88.69 77 ALA A N 1
ATOM 581 C CA . ALA A 1 77 ? -6.137 13.086 -1.958 1.00 88.69 77 ALA A CA 1
ATOM 582 C C . ALA A 1 77 ? -6.684 12.865 -0.540 1.00 88.69 77 ALA A C 1
ATOM 584 O O . ALA A 1 77 ? -6.088 13.334 0.433 1.00 88.69 77 ALA A O 1
ATOM 585 N N . TRP A 1 78 ? -7.772 12.099 -0.419 1.00 92.62 78 TRP A N 1
ATOM 586 C CA . TRP A 1 78 ? -8.318 11.671 0.864 1.00 92.62 78 TRP A CA 1
ATOM 587 C C . TRP A 1 78 ? -7.276 10.883 1.663 1.00 92.62 78 TRP A C 1
ATOM 589 O O . TRP A 1 78 ? -6.960 11.256 2.793 1.00 92.62 78 TRP A O 1
ATOM 599 N N . ASP A 1 79 ? -6.656 9.865 1.062 1.00 92.38 79 ASP A N 1
ATOM 600 C CA . ASP A 1 79 ? -5.618 9.049 1.702 1.00 92.38 79 ASP A CA 1
ATOM 601 C C . ASP A 1 79 ? -4.380 9.866 2.110 1.00 92.38 79 ASP A C 1
ATOM 603 O O . ASP A 1 79 ? -3.758 9.583 3.143 1.00 92.38 79 ASP A O 1
ATOM 607 N N . ALA A 1 80 ? -4.021 10.901 1.345 1.00 91.12 80 ALA A N 1
ATOM 608 C CA . ALA A 1 80 ? -2.906 11.786 1.676 1.00 91.12 80 ALA A CA 1
ATOM 609 C C . ALA A 1 80 ? -3.159 12.556 2.981 1.00 91.12 80 ALA A C 1
ATOM 611 O O . ALA A 1 80 ? -2.307 12.539 3.870 1.00 91.12 80 ALA A O 1
ATOM 612 N N . ILE A 1 81 ? -4.343 13.157 3.141 1.00 94.75 81 ILE A N 1
ATOM 613 C CA . ILE A 1 81 ? -4.740 13.832 4.391 1.00 94.75 81 ILE A CA 1
ATOM 614 C C . ILE A 1 81 ? -4.752 12.824 5.551 1.00 94.75 81 ILE A C 1
ATOM 616 O O . ILE A 1 81 ? -4.217 13.070 6.637 1.00 94.75 81 ILE A O 1
ATOM 620 N N . HIS A 1 82 ? -5.301 11.637 5.302 1.00 96.19 82 HIS A N 1
ATOM 621 C CA . HIS A 1 82 ? -5.471 10.605 6.319 1.00 96.19 82 HIS A CA 1
ATOM 622 C C . HIS A 1 82 ? -4.190 9.877 6.719 1.00 96.19 82 HIS A C 1
ATOM 624 O O . HIS A 1 82 ? -4.180 9.182 7.734 1.00 96.19 82 HIS A O 1
ATOM 630 N N . THR A 1 83 ? -3.091 10.114 6.006 1.00 94.31 83 THR A N 1
ATOM 631 C CA . THR A 1 83 ? -1.754 9.675 6.422 1.00 94.31 83 THR A CA 1
ATOM 632 C C . THR A 1 83 ? -1.354 10.280 7.775 1.00 94.31 83 THR A C 1
ATOM 634 O O . THR A 1 83 ? -0.558 9.680 8.492 1.00 94.31 83 THR A O 1
ATOM 637 N N . ILE A 1 84 ? -1.934 11.427 8.154 1.00 96.38 84 ILE A N 1
ATOM 638 C CA . ILE A 1 84 ? -1.727 12.073 9.461 1.00 96.38 84 ILE A CA 1
ATOM 639 C C . ILE A 1 84 ? -2.873 11.750 10.426 1.00 96.38 84 ILE A C 1
ATOM 641 O O . ILE A 1 84 ? -2.631 11.372 11.570 1.00 96.38 84 ILE A O 1
ATOM 645 N N . ILE A 1 85 ? -4.124 11.874 9.969 1.00 97.69 85 ILE A N 1
ATOM 646 C CA . ILE A 1 85 ? -5.306 11.738 10.837 1.00 97.69 85 ILE A CA 1
ATOM 647 C C . ILE A 1 85 ? -5.433 10.317 11.394 1.00 97.69 85 ILE A C 1
ATOM 649 O O . ILE A 1 85 ? -5.710 10.144 12.581 1.00 97.69 85 ILE A O 1
ATOM 653 N N . ARG A 1 86 ? -5.214 9.286 10.567 1.00 97.00 86 ARG A N 1
ATOM 654 C CA . ARG A 1 86 ? -5.448 7.897 10.982 1.00 97.00 86 ARG A CA 1
ATOM 655 C C . ARG A 1 86 ? -4.482 7.419 12.051 1.00 97.00 86 ARG A C 1
ATOM 657 O O . ARG A 1 86 ? -4.988 6.902 13.036 1.00 97.00 86 ARG A O 1
ATOM 664 N N . PRO A 1 87 ? -3.150 7.591 11.938 1.00 98.00 87 PRO A N 1
ATOM 665 C CA . PRO A 1 87 ? -2.240 7.182 13.008 1.00 98.00 87 PRO A CA 1
ATOM 666 C C . PRO A 1 87 ? -2.609 7.774 14.369 1.00 98.00 87 PRO A C 1
ATOM 668 O O . PRO A 1 87 ? -2.573 7.068 15.373 1.00 98.00 87 PRO A O 1
ATOM 671 N N . ILE A 1 88 ? -3.037 9.040 14.392 1.00 97.94 88 ILE A N 1
ATOM 672 C CA . ILE A 1 88 ? -3.513 9.693 15.614 1.00 97.94 88 ILE A CA 1
ATOM 673 C C . ILE A 1 88 ? -4.813 9.030 16.088 1.00 97.94 88 ILE A C 1
ATOM 675 O O . ILE A 1 88 ? -4.888 8.574 17.225 1.00 97.94 88 ILE A O 1
ATOM 679 N N . GLY A 1 89 ? -5.819 8.916 15.216 1.00 97.44 89 GLY A N 1
ATOM 680 C CA . GLY A 1 89 ? -7.117 8.326 15.558 1.00 97.44 89 GLY A CA 1
ATOM 681 C C . GLY A 1 89 ? -7.038 6.864 16.008 1.00 97.44 89 GLY A C 1
ATOM 682 O O . GLY A 1 89 ? -7.646 6.503 17.009 1.00 97.44 89 GLY A O 1
ATOM 683 N N . GLY A 1 90 ? -6.257 6.030 15.321 1.00 97.38 90 GLY A N 1
ATOM 684 C CA . GLY A 1 90 ? -6.045 4.624 15.670 1.00 97.38 90 GLY A CA 1
ATOM 685 C C . GLY A 1 90 ? -5.261 4.448 16.970 1.00 97.38 90 GLY A C 1
ATOM 686 O O . GLY A 1 90 ? -5.599 3.575 17.765 1.00 97.38 90 GLY A O 1
ATOM 687 N N . GLY A 1 91 ? -4.277 5.317 17.236 1.00 97.25 91 GLY A N 1
ATOM 688 C CA . GLY A 1 91 ? -3.590 5.372 18.528 1.00 97.25 91 GLY A CA 1
ATOM 689 C C . GLY A 1 91 ? -4.538 5.727 19.675 1.00 97.25 91 GLY A C 1
ATOM 690 O O . GLY A 1 91 ? -4.586 5.016 20.676 1.00 97.25 91 GLY A O 1
ATOM 691 N N . LEU A 1 92 ? -5.347 6.780 19.505 1.00 95.88 92 LEU A N 1
ATOM 692 C CA . LEU A 1 92 ? -6.363 7.187 20.484 1.00 95.88 92 LEU A CA 1
ATOM 693 C C . LEU A 1 92 ? -7.394 6.080 20.735 1.00 95.88 92 LEU A C 1
ATOM 695 O O . LEU A 1 92 ? -7.723 5.800 21.885 1.00 95.88 92 LEU A O 1
ATOM 699 N N . LEU A 1 93 ? -7.875 5.429 19.674 1.00 96.19 93 LEU A N 1
ATOM 700 C CA . LEU A 1 93 ? -8.862 4.354 19.763 1.00 96.19 93 LEU A CA 1
ATOM 701 C C . LEU A 1 93 ? -8.305 3.128 20.494 1.00 96.19 93 LEU A C 1
ATOM 703 O O . LEU A 1 93 ? -8.979 2.568 21.351 1.00 96.19 93 LEU A O 1
ATOM 707 N N . ALA A 1 94 ? -7.059 2.747 20.207 1.00 95.69 94 ALA A N 1
ATOM 708 C CA . ALA A 1 94 ? -6.388 1.645 20.883 1.00 95.69 94 ALA A CA 1
ATOM 709 C C . ALA A 1 94 ? -6.166 1.921 22.377 1.00 95.69 94 ALA A C 1
ATOM 711 O O . ALA A 1 94 ? -6.391 1.029 23.190 1.00 95.69 94 ALA A O 1
ATOM 712 N N . MET A 1 95 ? -5.798 3.147 22.764 1.00 93.88 95 MET A N 1
ATOM 713 C CA . MET A 1 95 ? -5.663 3.506 24.183 1.00 93.88 95 MET A CA 1
ATOM 714 C C . MET A 1 95 ? -6.987 3.362 24.945 1.00 93.88 95 MET A C 1
ATOM 716 O O . MET A 1 95 ? -6.977 2.933 26.088 1.00 93.88 95 MET A O 1
ATOM 720 N N . LYS A 1 96 ? -8.140 3.605 24.305 1.00 92.81 96 LYS A N 1
ATOM 721 C CA . LYS A 1 96 ? -9.465 3.403 24.930 1.00 92.81 96 LYS A CA 1
ATOM 722 C C . LYS A 1 96 ? -9.820 1.942 25.207 1.00 92.81 96 LYS A C 1
ATOM 724 O O . LYS A 1 96 ? -10.803 1.670 25.883 1.00 92.81 96 LYS A O 1
ATOM 729 N N . THR A 1 97 ? -9.042 0.999 24.689 1.00 91.19 97 THR A N 1
ATOM 730 C CA . THR A 1 97 ? -9.203 -0.432 24.995 1.00 91.19 97 THR A CA 1
ATOM 731 C C . THR A 1 97 ? -8.454 -0.843 26.258 1.00 91.19 97 THR A C 1
ATOM 733 O O . THR A 1 97 ? -8.669 -1.937 26.781 1.00 91.19 97 THR A O 1
ATOM 736 N N . LEU A 1 98 ? -7.557 0.025 26.728 1.00 83.88 98 LEU A N 1
ATOM 737 C CA . LEU A 1 98 ? -6.849 -0.139 27.977 1.00 83.88 98 LEU A CA 1
ATOM 738 C C . LEU A 1 98 ? -7.737 0.455 29.067 1.00 83.88 98 LEU A C 1
ATOM 740 O O . LEU A 1 98 ? -8.289 1.541 28.906 1.00 83.88 98 LEU A O 1
ATOM 744 N N . GLY A 1 99 ? -7.930 -0.290 30.152 1.00 74.19 99 GLY A N 1
ATOM 745 C CA . GLY A 1 99 ? -8.676 0.191 31.313 1.00 74.19 99 GLY A CA 1
ATOM 746 C C . GLY A 1 99 ? -7.925 1.311 32.044 1.00 74.19 99 GLY A C 1
ATOM 747 O O . GLY A 1 99 ? -7.304 2.181 31.443 1.00 74.19 99 GLY A O 1
ATOM 748 N N . THR A 1 100 ? -7.940 1.300 33.373 1.00 63.97 100 THR A N 1
ATOM 749 C CA . THR A 1 100 ? -7.135 2.218 34.201 1.00 63.97 100 THR A CA 1
ATOM 750 C C . THR A 1 100 ? -5.650 1.827 34.179 1.00 63.97 100 THR A C 1
ATOM 752 O O . THR A 1 100 ? -5.091 1.413 35.197 1.00 63.97 100 THR A O 1
ATOM 755 N N . ALA A 1 101 ? -5.029 1.856 33.002 1.00 63.91 101 ALA A N 1
ATOM 756 C CA . ALA A 1 101 ? -3.624 1.530 32.831 1.00 63.91 101 ALA A CA 1
ATOM 757 C C . ALA A 1 101 ? -2.715 2.647 33.372 1.00 63.91 101 ALA A C 1
ATOM 759 O O . ALA A 1 101 ? -3.128 3.789 33.575 1.00 63.91 101 ALA A O 1
ATOM 760 N N . ASP A 1 102 ? -1.458 2.286 33.629 1.00 82.25 102 ASP A N 1
ATOM 761 C CA . ASP A 1 102 ? -0.389 3.240 33.913 1.00 82.25 102 ASP A CA 1
ATOM 762 C C . ASP A 1 102 ? -0.269 4.252 32.752 1.00 82.25 102 ASP A C 1
ATOM 764 O O . ASP A 1 102 ? -0.155 3.816 31.603 1.00 82.25 102 ASP A O 1
ATOM 768 N N . PRO A 1 103 ? -0.237 5.578 33.005 1.00 85.94 103 PRO A N 1
ATOM 769 C CA . PRO A 1 103 ? -0.084 6.581 31.949 1.00 85.94 103 PRO A CA 1
ATOM 770 C C . PRO A 1 103 ? 1.127 6.341 31.036 1.00 85.94 103 PRO A C 1
ATOM 772 O O . PRO A 1 103 ? 1.091 6.681 29.852 1.00 85.94 103 PRO A O 1
ATOM 775 N N . GLY A 1 104 ? 2.203 5.737 31.558 1.00 88.81 104 GLY A N 1
ATOM 776 C CA . GLY A 1 104 ? 3.350 5.327 30.747 1.00 88.81 104 GLY A CA 1
ATOM 777 C C . GLY A 1 104 ? 2.997 4.246 29.721 1.00 88.81 104 GLY A C 1
ATOM 778 O O . GLY A 1 104 ? 3.430 4.310 28.568 1.00 88.81 104 GLY A O 1
ATOM 779 N N . PHE A 1 105 ? 2.172 3.277 30.111 1.00 88.94 105 PHE A N 1
ATOM 780 C CA . PHE A 1 105 ? 1.693 2.215 29.232 1.00 88.94 105 PHE A CA 1
ATOM 781 C C . PHE A 1 105 ? 0.752 2.736 28.138 1.00 88.94 105 PHE A C 1
ATOM 783 O O . PHE A 1 105 ? 0.890 2.318 26.986 1.00 88.94 105 PHE A O 1
ATOM 790 N N . ASP A 1 106 ? -0.121 3.697 28.451 1.00 89.88 106 ASP A N 1
ATOM 791 C CA . ASP A 1 106 ? -0.991 4.346 27.458 1.00 89.88 106 ASP A CA 1
ATOM 792 C C . ASP A 1 106 ? -0.173 4.989 26.336 1.00 89.88 106 ASP A C 1
ATOM 794 O O . ASP A 1 106 ? -0.450 4.771 25.156 1.00 89.88 106 ASP A O 1
ATOM 798 N N . VAL A 1 107 ? 0.899 5.711 26.684 1.00 92.12 107 VAL A N 1
ATOM 799 C CA . VAL A 1 107 ? 1.803 6.317 25.693 1.00 92.12 107 VAL A CA 1
ATOM 800 C C . VAL A 1 107 ? 2.432 5.250 24.796 1.00 92.12 107 VAL A C 1
ATOM 802 O O . VAL A 1 107 ? 2.450 5.408 23.573 1.00 92.12 107 VAL A O 1
ATOM 805 N N . ILE A 1 108 ? 2.911 4.143 25.374 1.00 93.88 108 ILE A N 1
ATOM 806 C CA . ILE A 1 108 ? 3.513 3.040 24.611 1.00 93.88 108 ILE A CA 1
ATOM 807 C C . ILE A 1 108 ? 2.494 2.447 23.636 1.00 93.88 108 ILE A C 1
ATOM 809 O O . ILE A 1 108 ? 2.796 2.293 22.449 1.00 93.88 108 ILE A O 1
ATOM 813 N N . VAL A 1 109 ? 1.284 2.137 24.101 1.00 94.12 109 VAL A N 1
ATOM 814 C CA . VAL A 1 109 ? 0.250 1.551 23.240 1.00 94.12 109 VAL A CA 1
ATOM 815 C C . VAL A 1 109 ? -0.209 2.544 22.184 1.00 94.12 109 VAL A C 1
ATOM 817 O O . VAL A 1 109 ? -0.309 2.156 21.026 1.00 94.12 109 VAL A O 1
ATOM 820 N N . GLY A 1 110 ? -0.403 3.819 22.520 1.00 95.75 110 GLY A N 1
ATOM 821 C CA . GLY A 1 110 ? -0.745 4.864 21.556 1.00 95.75 110 GLY A CA 1
ATOM 822 C C . GLY A 1 110 ? 0.295 4.994 20.441 1.00 95.75 110 GLY A C 1
ATOM 823 O O . GLY A 1 110 ? -0.064 5.051 19.264 1.00 95.75 110 GLY A O 1
ATOM 824 N N . MET A 1 111 ? 1.589 4.954 20.783 1.00 96.31 111 MET A N 1
ATOM 825 C CA . MET A 1 111 ? 2.684 4.974 19.804 1.00 96.31 111 MET A CA 1
ATOM 826 C C . MET A 1 111 ? 2.694 3.726 18.915 1.00 96.31 111 MET A C 1
ATOM 828 O O . MET A 1 111 ? 2.784 3.838 17.689 1.00 96.31 111 MET A O 1
ATOM 832 N N . LEU A 1 112 ? 2.591 2.535 19.510 1.00 97.25 112 LEU A N 1
ATOM 833 C CA . LEU A 1 112 ? 2.609 1.270 18.771 1.00 97.25 112 LEU A CA 1
ATOM 834 C C . LEU A 1 112 ? 1.375 1.118 17.875 1.00 97.25 112 LEU A C 1
ATOM 836 O O . LEU A 1 112 ? 1.504 0.755 16.705 1.00 97.25 112 LEU A O 1
ATOM 840 N N . ALA A 1 113 ? 0.194 1.449 18.390 1.00 97.88 113 ALA A N 1
ATOM 841 C CA . ALA A 1 113 ? -1.063 1.426 17.656 1.00 97.88 113 ALA A CA 1
ATOM 842 C C . ALA A 1 113 ? -1.084 2.470 16.537 1.00 97.88 113 ALA A C 1
ATOM 844 O O . ALA A 1 113 ? -1.473 2.151 15.413 1.00 97.88 113 ALA A O 1
ATOM 845 N N . GLY A 1 114 ? -0.602 3.690 16.785 1.00 97.94 114 GLY A N 1
ATOM 846 C CA . GLY A 1 114 ? -0.452 4.701 15.737 1.00 97.94 114 GLY A CA 1
ATOM 847 C C . GLY A 1 114 ? 0.495 4.241 14.626 1.00 97.94 114 GLY A C 1
ATOM 848 O O . GLY A 1 114 ? 0.183 4.386 13.443 1.00 97.94 114 GLY A O 1
ATOM 849 N N . GLY A 1 115 ? 1.603 3.583 14.984 1.00 97.62 115 GLY A N 1
ATOM 850 C CA . GLY A 1 115 ? 2.517 2.951 14.031 1.00 97.62 115 GLY A CA 1
ATOM 851 C C . GLY A 1 115 ? 1.868 1.822 13.222 1.00 97.62 115 GLY A C 1
ATOM 852 O O . GLY A 1 115 ? 1.978 1.802 11.996 1.00 97.62 115 GLY A O 1
ATOM 853 N N . ALA A 1 116 ? 1.144 0.909 13.875 1.00 98.06 116 ALA A N 1
ATOM 854 C CA . ALA A 1 116 ? 0.416 -0.172 13.204 1.00 98.06 116 ALA A CA 1
ATOM 855 C C . ALA A 1 116 ? -0.665 0.367 12.250 1.00 98.06 116 ALA A C 1
ATOM 857 O O . ALA A 1 116 ? -0.804 -0.111 11.118 1.00 98.06 116 ALA A O 1
ATOM 858 N N . THR A 1 117 ? -1.364 1.420 12.674 1.00 98.56 117 THR A N 1
ATOM 859 C CA . THR A 1 117 ? -2.344 2.154 11.868 1.00 98.56 117 THR A CA 1
ATOM 860 C C . THR A 1 117 ? -1.686 2.766 10.633 1.00 98.56 117 THR A C 1
ATOM 862 O O . THR A 1 117 ? -2.172 2.582 9.519 1.00 98.56 117 THR A O 1
ATOM 865 N N . PHE A 1 118 ? -0.543 3.441 10.804 1.00 97.56 118 PHE A N 1
ATOM 866 C CA . PHE A 1 118 ? 0.221 4.042 9.708 1.00 97.56 118 PHE A CA 1
ATOM 867 C C . PHE A 1 118 ? 0.687 3.001 8.687 1.00 97.56 118 PHE A C 1
ATOM 869 O O . PHE A 1 118 ? 0.543 3.201 7.482 1.00 97.56 118 PHE A O 1
ATOM 876 N N . VAL A 1 119 ? 1.223 1.872 9.155 1.00 96.19 119 VAL A N 1
ATOM 877 C CA . VAL A 1 119 ? 1.691 0.784 8.285 1.00 96.19 119 VAL A CA 1
ATOM 878 C C . VAL A 1 119 ? 0.535 0.189 7.482 1.00 96.19 119 VAL A C 1
ATOM 880 O O . VAL A 1 119 ? 0.671 -0.014 6.273 1.00 96.19 119 VAL A O 1
ATOM 883 N N . THR A 1 120 ? -0.605 -0.051 8.129 1.00 96.50 120 THR A N 1
ATOM 884 C CA . THR A 1 120 ? -1.793 -0.615 7.473 1.00 96.50 120 THR A CA 1
ATOM 885 C C . THR A 1 120 ? -2.395 0.371 6.466 1.00 96.50 120 THR A C 1
ATOM 887 O O . THR A 1 120 ? -2.675 -0.007 5.327 1.00 96.50 120 THR A O 1
ATOM 890 N N . HIS A 1 121 ? -2.491 1.657 6.824 1.00 95.88 121 HIS A N 1
ATOM 891 C CA . HIS A 1 121 ? -2.902 2.728 5.904 1.00 95.88 121 HIS A CA 1
ATOM 892 C C . HIS A 1 121 ? -1.954 2.851 4.706 1.00 95.88 121 HIS A C 1
ATOM 894 O O . HIS A 1 121 ? -2.387 2.956 3.561 1.00 95.88 121 HIS A O 1
ATOM 900 N N . GLY A 1 122 ? -0.642 2.764 4.938 1.00 93.25 122 GLY A N 1
ATOM 901 C CA . GLY A 1 122 ? 0.364 2.794 3.877 1.00 93.25 122 GLY A CA 1
ATOM 902 C C . GLY A 1 122 ? 0.212 1.648 2.868 1.00 93.25 122 GLY A C 1
ATOM 903 O O . GLY A 1 122 ? 0.434 1.850 1.669 1.00 93.25 122 GLY A O 1
ATOM 904 N N . LEU A 1 123 ? -0.209 0.461 3.324 1.00 91.62 123 LEU A N 1
ATOM 905 C CA . LEU A 1 123 ? -0.548 -0.666 2.449 1.00 91.62 123 LEU A CA 1
ATOM 906 C C . LEU A 1 123 ? -1.809 -0.377 1.611 1.00 91.62 123 LEU A C 1
ATOM 908 O O . LEU A 1 123 ? -1.800 -0.650 0.407 1.00 91.62 123 LEU A O 1
ATOM 912 N N . LYS A 1 124 ? -2.855 0.224 2.194 1.00 91.25 124 LYS A N 1
ATOM 913 C CA . LYS A 1 124 ? -4.052 0.686 1.459 1.00 91.25 124 LYS A CA 1
ATOM 914 C C . LYS A 1 124 ? -3.682 1.718 0.390 1.00 91.25 124 LYS A C 1
ATOM 916 O O . LYS A 1 124 ? -3.840 1.451 -0.804 1.00 91.25 124 LYS A O 1
ATOM 921 N N . ALA A 1 125 ? -3.068 2.829 0.790 1.00 89.69 125 ALA A N 1
ATOM 922 C CA . ALA A 1 125 ? -2.697 3.919 -0.114 1.00 89.69 125 ALA A CA 1
ATOM 923 C C . ALA A 1 125 ? -1.752 3.446 -1.237 1.00 89.69 125 ALA A C 1
ATOM 925 O O . ALA A 1 125 ? -1.903 3.797 -2.409 1.00 89.69 125 ALA A O 1
ATOM 926 N N . GLY A 1 126 ? -0.784 2.581 -0.918 1.00 86.69 126 GLY A N 1
ATOM 927 C CA . GLY A 1 126 ? 0.106 2.020 -1.932 1.00 86.69 126 GLY A CA 1
ATOM 928 C C . GLY A 1 126 ? -0.592 1.043 -2.890 1.00 86.69 126 GLY A C 1
ATOM 929 O O . GLY A 1 126 ? -0.153 0.909 -4.034 1.00 86.69 126 GLY A O 1
ATOM 930 N N . THR A 1 127 ? -1.663 0.369 -2.460 1.00 85.94 127 THR A N 1
ATOM 931 C CA . THR A 1 127 ? -2.491 -0.482 -3.331 1.00 85.94 127 THR A CA 1
ATOM 932 C C . THR A 1 127 ? -3.303 0.382 -4.289 1.00 85.94 127 THR A C 1
ATOM 934 O O . THR A 1 127 ? -3.297 0.112 -5.492 1.00 85.94 127 THR A O 1
ATOM 937 N N . ARG A 1 128 ? -3.877 1.491 -3.806 1.00 83.81 128 ARG A N 1
ATOM 938 C CA . ARG A 1 128 ? -4.568 2.486 -4.643 1.00 83.81 128 ARG A CA 1
ATOM 939 C C . ARG A 1 128 ? -3.669 3.059 -5.733 1.00 83.81 128 ARG A C 1
ATOM 941 O O . ARG A 1 128 ? -4.082 3.116 -6.883 1.00 83.81 128 ARG A O 1
ATOM 948 N N . LEU A 1 129 ? -2.398 3.354 -5.442 1.00 78.81 129 LEU A N 1
ATOM 949 C CA . LEU A 1 129 ? -1.433 3.783 -6.472 1.00 78.81 129 LEU A CA 1
ATOM 950 C C . LEU A 1 129 ? -1.220 2.747 -7.588 1.00 78.81 129 LEU A C 1
ATOM 952 O O . LEU A 1 129 ? -0.950 3.112 -8.733 1.00 78.81 129 LEU A O 1
ATOM 956 N N . VAL A 1 130 ? -1.302 1.453 -7.267 1.00 77.06 130 VAL A N 1
ATOM 957 C CA . VAL A 1 130 ? -1.175 0.379 -8.263 1.00 77.06 130 VAL A CA 1
ATOM 958 C C . VAL A 1 130 ? -2.443 0.272 -9.104 1.00 77.06 130 VAL A C 1
ATOM 960 O O . VAL A 1 130 ? -2.333 0.133 -10.321 1.00 77.06 130 VAL A O 1
ATOM 963 N N . VAL A 1 131 ? -3.617 0.369 -8.481 1.00 78.00 131 VAL A N 1
ATOM 964 C CA . VAL A 1 131 ? -4.905 0.298 -9.183 1.00 78.00 131 VAL A CA 1
ATOM 965 C C . VAL A 1 131 ? -5.121 1.539 -10.054 1.00 78.00 131 VAL A C 1
ATOM 967 O O . VAL A 1 131 ? -5.395 1.410 -11.241 1.00 78.00 131 VAL A O 1
ATOM 970 N N . ASN A 1 132 ? -4.846 2.739 -9.540 1.00 73.69 132 ASN A N 1
ATOM 971 C CA . ASN A 1 132 ? -4.973 4.000 -10.280 1.00 73.69 132 ASN A CA 1
ATOM 972 C C . ASN A 1 132 ? -3.975 4.137 -11.447 1.00 73.69 132 ASN A C 1
ATOM 974 O O . ASN A 1 132 ? -4.134 5.008 -12.301 1.00 73.69 132 ASN A O 1
ATOM 978 N N . ALA A 1 133 ? -2.963 3.265 -11.548 1.00 65.12 133 ALA A N 1
ATOM 979 C CA . ALA A 1 133 ? -2.090 3.206 -12.723 1.00 65.12 133 ALA A CA 1
ATOM 980 C C . ALA A 1 133 ? -2.801 2.680 -13.990 1.00 65.12 133 ALA A C 1
ATOM 982 O O . ALA A 1 133 ? -2.254 2.825 -15.090 1.00 65.12 133 ALA A O 1
ATOM 983 N N . SER A 1 134 ? -3.982 2.069 -13.842 1.00 58.06 134 SER A N 1
ATOM 984 C CA . SER A 1 134 ? -4.905 1.689 -14.916 1.00 58.06 134 SER A CA 1
ATOM 985 C C . SER A 1 134 ? -6.332 1.939 -14.412 1.00 58.06 134 SER A C 1
ATOM 987 O O . SER A 1 134 ? -6.869 1.075 -13.723 1.00 58.06 134 SER A O 1
ATOM 989 N N . PRO A 1 135 ? -6.919 3.125 -14.662 1.00 56.00 135 PRO A N 1
ATOM 990 C CA . PRO A 1 135 ? -8.181 3.543 -14.053 1.00 56.00 135 PRO A CA 1
ATOM 991 C C . PRO A 1 135 ? -9.359 2.730 -14.607 1.00 56.00 135 PRO A C 1
ATOM 993 O O . PRO A 1 135 ? -10.091 3.175 -15.484 1.00 56.00 135 PRO A O 1
ATOM 996 N N . GLU A 1 136 ? -9.535 1.520 -14.090 1.00 66.81 136 GLU A N 1
ATOM 997 C CA . GLU A 1 136 ? -10.715 0.692 -14.300 1.00 66.81 136 GLU A CA 1
ATOM 998 C C . GLU A 1 136 ? -11.617 0.849 -13.066 1.00 66.81 136 GLU A C 1
ATOM 1000 O O . GLU A 1 136 ? -11.252 0.369 -11.986 1.00 66.81 136 GLU A O 1
ATOM 1005 N N . PRO A 1 137 ? -12.787 1.514 -13.183 1.00 66.38 137 PRO A N 1
ATOM 1006 C CA . PRO A 1 137 ? -13.659 1.835 -12.045 1.00 66.38 137 PRO A CA 1
ATOM 1007 C C . PRO A 1 137 ? -14.011 0.621 -11.176 1.00 66.38 137 PRO A C 1
ATOM 1009 O O . PRO A 1 137 ? -14.123 0.723 -9.954 1.00 66.38 137 PRO A O 1
ATOM 1012 N N . PHE A 1 138 ? -14.123 -0.550 -11.805 1.00 78.94 138 PHE A N 1
ATOM 1013 C CA . PHE A 1 138 ? -14.429 -1.807 -11.134 1.00 78.94 138 PHE A CA 1
ATOM 1014 C C . PHE A 1 138 ? -13.342 -2.232 -10.136 1.00 78.94 138 PHE A C 1
ATOM 1016 O O . PHE A 1 138 ? -13.664 -2.727 -9.059 1.00 78.94 138 PHE A O 1
ATOM 1023 N N . SER A 1 139 ? -12.062 -1.992 -10.442 1.00 79.25 139 SER A N 1
ATOM 1024 C CA . SER A 1 139 ? -10.953 -2.408 -9.574 1.00 79.25 139 SER A CA 1
ATOM 1025 C C . SER A 1 139 ? -10.888 -1.580 -8.290 1.00 79.25 139 SER A C 1
ATOM 1027 O O . SER A 1 139 ? -10.727 -2.147 -7.210 1.00 79.25 139 SER A O 1
ATOM 1029 N N . ASN A 1 140 ? -11.081 -0.258 -8.379 1.00 79.38 140 ASN A N 1
ATOM 1030 C CA . ASN A 1 140 ? -11.165 0.605 -7.193 1.00 79.38 140 ASN A CA 1
ATOM 1031 C C . ASN A 1 140 ? -12.364 0.225 -6.321 1.00 79.38 140 ASN A C 1
ATOM 1033 O O . ASN A 1 140 ? -12.238 0.097 -5.104 1.00 79.38 140 ASN A O 1
ATOM 1037 N N . MET A 1 141 ? -13.510 -0.045 -6.952 1.00 82.94 141 MET A N 1
ATOM 1038 C CA . MET A 1 141 ? -14.711 -0.470 -6.245 1.00 82.94 141 MET A CA 1
ATOM 1039 C C . MET A 1 141 ? -14.528 -1.817 -5.537 1.00 82.94 141 MET A C 1
ATOM 1041 O O . MET A 1 141 ? -14.943 -1.952 -4.386 1.00 82.94 141 MET A O 1
ATOM 1045 N N . ALA A 1 142 ? -13.902 -2.796 -6.192 1.00 87.19 142 ALA A N 1
ATOM 1046 C CA . ALA A 1 142 ? -13.636 -4.108 -5.611 1.00 87.19 142 ALA A CA 1
ATOM 1047 C C . ALA A 1 142 ? -12.691 -4.009 -4.407 1.00 87.19 142 ALA A C 1
ATOM 1049 O O . ALA A 1 142 ? -13.004 -4.542 -3.343 1.00 87.19 142 ALA A O 1
ATOM 1050 N N . VAL A 1 143 ? -11.578 -3.278 -4.545 1.00 88.56 143 VAL A N 1
ATOM 1051 C CA . VAL A 1 143 ? -10.606 -3.085 -3.457 1.00 88.56 143 VAL A CA 1
ATOM 1052 C C . VAL A 1 143 ? -11.253 -2.386 -2.263 1.00 88.56 143 VAL A C 1
ATOM 1054 O O . VAL A 1 143 ? -11.162 -2.896 -1.149 1.00 88.56 143 VAL A O 1
ATOM 1057 N N . SER A 1 144 ? -11.986 -1.291 -2.485 1.00 88.25 144 SER A N 1
ATOM 1058 C CA . SER A 1 144 ? -12.631 -0.555 -1.391 1.00 88.25 144 SER A CA 1
ATOM 1059 C C . SER A 1 144 ? -13.735 -1.362 -0.694 1.00 88.25 144 SER A C 1
ATOM 1061 O O . SER A 1 144 ? -13.924 -1.271 0.517 1.00 88.25 144 SER A O 1
ATOM 1063 N N . THR A 1 145 ? -14.454 -2.205 -1.441 1.00 91.00 145 THR A N 1
ATOM 1064 C CA . THR A 1 145 ? -15.477 -3.095 -0.869 1.00 91.00 145 THR A CA 1
ATOM 1065 C C . THR A 1 145 ? -14.836 -4.156 0.019 1.00 91.00 145 THR A C 1
ATOM 1067 O O . THR A 1 145 ? -15.302 -4.392 1.131 1.00 91.00 145 THR A O 1
ATOM 1070 N N . VAL A 1 146 ? -13.742 -4.763 -0.443 1.00 93.00 146 VAL A N 1
ATOM 1071 C CA . VAL A 1 146 ? -12.985 -5.758 0.324 1.00 93.00 146 VAL A CA 1
ATOM 1072 C C . VAL A 1 146 ? -12.412 -5.147 1.608 1.00 93.00 146 VAL A C 1
ATOM 1074 O O . VAL A 1 146 ? -12.497 -5.774 2.661 1.00 93.00 146 VAL A O 1
ATOM 1077 N N . GLU A 1 147 ? -11.905 -3.913 1.558 1.00 93.62 147 GLU A N 1
ATOM 1078 C CA . GLU A 1 147 ? -11.461 -3.166 2.746 1.00 93.62 147 GLU A CA 1
ATOM 1079 C C . GLU A 1 147 ? -12.595 -3.001 3.772 1.00 93.62 147 GLU A C 1
ATOM 1081 O O . GLU A 1 147 ? -12.418 -3.324 4.945 1.00 93.62 147 GLU A O 1
ATOM 1086 N N . ASN A 1 148 ? -13.782 -2.569 3.337 1.00 94.44 148 ASN A N 1
ATOM 1087 C CA . ASN A 1 148 ? -14.924 -2.375 4.236 1.00 94.44 148 ASN A CA 1
ATOM 1088 C C . ASN A 1 148 ? -15.436 -3.696 4.829 1.00 94.44 148 ASN A C 1
ATOM 1090 O O . ASN A 1 148 ? -15.781 -3.749 6.009 1.00 94.44 148 ASN A O 1
ATOM 1094 N N . VAL A 1 149 ? -15.432 -4.780 4.046 1.00 95.88 149 VAL A N 1
ATOM 1095 C CA . VAL A 1 149 ? -15.755 -6.128 4.541 1.00 95.88 149 VAL A CA 1
ATOM 1096 C C . VAL A 1 149 ? -14.730 -6.589 5.577 1.00 95.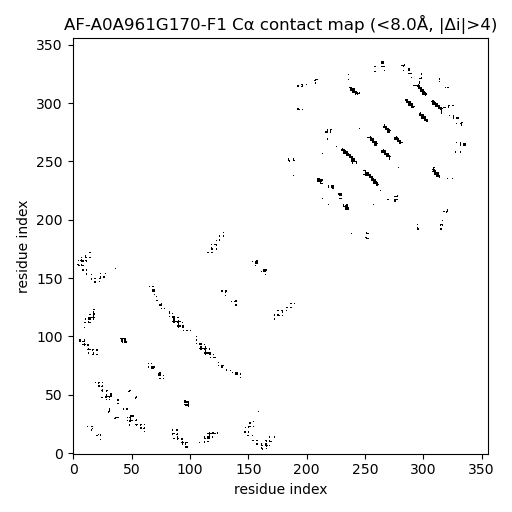88 149 VAL A C 1
ATOM 1098 O O . VAL A 1 149 ? -15.124 -7.148 6.598 1.00 95.88 149 VAL A O 1
ATOM 1101 N N . MET A 1 150 ? -13.435 -6.324 5.367 1.00 95.94 150 MET A N 1
ATOM 1102 C CA . MET A 1 150 ? -12.402 -6.621 6.367 1.00 95.94 150 MET A CA 1
ATOM 1103 C C . MET A 1 150 ? -12.611 -5.837 7.664 1.00 95.94 150 MET A C 1
ATOM 1105 O O . MET A 1 150 ? -12.371 -6.388 8.733 1.00 95.94 150 MET A O 1
ATOM 1109 N N . VAL A 1 151 ? -13.086 -4.591 7.594 1.00 97.44 151 VAL A N 1
ATOM 1110 C CA . VAL A 1 151 ? -13.405 -3.796 8.791 1.00 97.44 151 VAL A CA 1
ATOM 1111 C C . VAL A 1 151 ? -14.581 -4.392 9.552 1.00 97.44 151 VAL A C 1
ATOM 1113 O O . VAL A 1 151 ? -14.445 -4.696 10.734 1.00 97.44 151 VAL A O 1
ATOM 1116 N N . VAL A 1 152 ? -15.708 -4.636 8.881 1.00 97.25 152 VAL A N 1
ATOM 1117 C CA . VAL A 1 152 ? -16.906 -5.212 9.517 1.00 97.25 152 VAL A CA 1
ATOM 1118 C C . VAL A 1 152 ? -16.604 -6.606 10.082 1.00 97.25 152 VAL A C 1
ATOM 1120 O O . VAL A 1 152 ? -16.901 -6.893 11.240 1.00 97.25 152 VAL A O 1
ATOM 1123 N N . GLY A 1 153 ? -15.973 -7.469 9.281 1.00 97.38 153 GLY A N 1
ATOM 1124 C CA . GLY A 1 153 ? -15.611 -8.828 9.681 1.00 97.38 153 GLY A CA 1
ATOM 1125 C C . GLY A 1 153 ? -14.547 -8.859 10.777 1.00 97.38 153 GLY A C 1
ATOM 1126 O O . GLY A 1 153 ? -14.633 -9.679 11.686 1.00 97.38 153 GLY A O 1
ATOM 1127 N N . GLY A 1 154 ? -13.580 -7.942 10.735 1.00 97.50 154 GLY A N 1
ATOM 1128 C CA . GLY A 1 154 ? -12.557 -7.787 11.764 1.00 97.50 154 GLY A CA 1
ATOM 1129 C C . GLY A 1 154 ? -13.144 -7.364 13.108 1.00 97.50 154 GLY A C 1
ATOM 1130 O O . GLY A 1 154 ? -12.788 -7.956 14.124 1.00 97.50 154 GLY A O 1
ATOM 1131 N N . LEU A 1 155 ? -14.087 -6.415 13.117 1.00 96.88 155 LEU A N 1
ATOM 1132 C CA . LEU A 1 155 ? -14.826 -6.039 14.328 1.00 96.88 155 LEU A CA 1
ATOM 1133 C C . LEU A 1 155 ? -15.624 -7.225 14.883 1.00 96.88 155 LEU A C 1
ATOM 1135 O O . LEU A 1 155 ? -15.535 -7.518 16.072 1.00 96.88 155 LEU A O 1
ATOM 1139 N N . GLY A 1 156 ? -16.330 -7.966 14.022 1.00 96.00 156 GLY A N 1
ATOM 1140 C CA . GLY A 1 156 ? -17.034 -9.184 14.434 1.00 96.00 156 GLY A CA 1
ATOM 1141 C C . GLY A 1 156 ? -16.097 -10.247 15.022 1.00 96.00 156 GLY A C 1
ATOM 1142 O O . GLY A 1 156 ? -16.414 -10.867 16.037 1.00 96.00 156 GLY A O 1
ATOM 1143 N N . LEU A 1 157 ? -14.908 -10.423 14.435 1.00 96.38 157 LEU A N 1
ATOM 1144 C CA . LEU A 1 157 ? -13.881 -11.341 14.933 1.00 96.38 157 LEU A CA 1
ATOM 1145 C C . LEU A 1 157 ? -13.345 -10.910 16.305 1.00 96.38 157 LEU A C 1
ATOM 1147 O O . LEU A 1 157 ? -13.141 -11.770 17.161 1.00 96.38 157 LEU A O 1
ATOM 1151 N N . MET A 1 158 ? -13.160 -9.604 16.535 1.00 94.44 158 MET A N 1
ATOM 1152 C CA . MET A 1 158 ? -12.764 -9.054 17.841 1.00 94.44 158 MET A CA 1
ATOM 1153 C C . MET A 1 158 ? -13.802 -9.361 18.918 1.00 94.44 158 MET A C 1
ATOM 1155 O O . MET A 1 158 ? -13.427 -9.783 20.010 1.00 94.44 158 MET A O 1
ATOM 1159 N N . SER A 1 159 ? -15.091 -9.200 18.604 1.00 91.50 159 SER A N 1
ATOM 1160 C CA . SER A 1 159 ? -16.186 -9.511 19.530 1.00 91.50 159 SER A CA 1
ATOM 1161 C C . SER A 1 159 ? -16.315 -11.008 19.812 1.00 91.50 159 SER A C 1
ATOM 1163 O O . SER A 1 159 ? -16.655 -11.391 20.927 1.00 91.50 159 SER A O 1
ATOM 1165 N N . TRP A 1 160 ? -16.046 -11.862 18.821 1.00 93.06 160 TRP A N 1
ATOM 1166 C CA . TRP A 1 160 ? -16.169 -13.313 18.973 1.00 93.06 160 TRP A CA 1
ATOM 1167 C C . TRP A 1 160 ? -14.978 -13.949 19.700 1.00 93.06 160 TRP A C 1
ATOM 1169 O O . TRP A 1 160 ? -15.160 -14.787 20.582 1.00 93.06 160 TRP A O 1
ATOM 1179 N N . SER A 1 161 ? -13.748 -13.583 19.330 1.00 94.00 161 SER A N 1
ATOM 1180 C CA . SER A 1 161 ? -12.536 -14.127 19.944 1.00 94.00 161 SER A CA 1
ATOM 1181 C C . SER A 1 161 ? -11.362 -13.145 19.841 1.00 94.00 161 SER A C 1
ATOM 1183 O O . SER A 1 161 ? -10.651 -13.139 18.828 1.00 94.00 161 SER A O 1
ATOM 1185 N N . PRO A 1 162 ? -11.078 -12.371 20.910 1.00 93.50 162 PRO A N 1
ATOM 1186 C CA . PRO A 1 162 ? -9.972 -11.415 20.939 1.00 93.50 162 PRO A CA 1
ATOM 1187 C C . PRO A 1 162 ? -8.628 -12.030 20.541 1.00 93.50 162 PRO A C 1
ATOM 1189 O O . PRO A 1 162 ? -7.885 -11.446 19.763 1.00 93.50 162 PRO A O 1
ATOM 1192 N N . LYS A 1 163 ? -8.327 -13.254 20.990 1.00 94.56 163 LYS A N 1
ATOM 1193 C CA . LYS A 1 163 ? -7.048 -13.931 20.704 1.00 94.56 163 LYS A CA 1
ATOM 1194 C C . LYS A 1 163 ? -6.882 -14.282 19.227 1.00 94.56 163 LYS A C 1
ATOM 1196 O O . LYS A 1 163 ? -5.813 -14.053 18.660 1.00 94.56 163 LYS A O 1
ATOM 1201 N N . ILE A 1 164 ? -7.930 -14.828 18.601 1.00 96.38 164 ILE A N 1
ATOM 1202 C CA . ILE A 1 164 ? -7.913 -15.156 17.167 1.00 96.38 164 ILE A CA 1
ATOM 1203 C C . ILE A 1 164 ? -7.818 -13.864 16.352 1.00 96.38 164 ILE A C 1
ATOM 1205 O O . ILE A 1 164 ? -7.020 -13.793 15.417 1.00 96.38 164 ILE A O 1
ATOM 1209 N N . ALA A 1 165 ? -8.562 -12.827 16.750 1.00 96.38 165 ALA A N 1
ATOM 1210 C CA . ALA A 1 165 ? -8.476 -11.503 16.146 1.00 96.38 165 ALA A CA 1
ATOM 1211 C C . ALA A 1 165 ? -7.050 -10.936 16.237 1.00 96.38 165 ALA A C 1
ATOM 1213 O O . ALA A 1 165 ? -6.479 -10.534 15.226 1.00 96.38 165 ALA A O 1
ATOM 1214 N N . GLY A 1 166 ? -6.431 -10.985 17.418 1.00 96.50 166 GLY A N 1
ATOM 1215 C CA . GLY A 1 166 ? -5.061 -10.528 17.644 1.00 96.50 166 GLY A CA 1
ATOM 1216 C C . GLY A 1 166 ? -4.047 -11.227 16.745 1.00 96.50 166 GLY A C 1
ATOM 1217 O O . GLY A 1 166 ? -3.217 -10.561 16.129 1.00 96.50 166 GLY A O 1
ATOM 1218 N N . LEU A 1 167 ? -4.140 -12.554 16.600 1.00 97.19 167 LEU A N 1
ATOM 1219 C CA . LEU A 1 167 ? -3.270 -13.309 15.694 1.00 97.19 167 LEU A CA 1
ATOM 1220 C C . LEU A 1 167 ? -3.487 -12.909 14.226 1.00 97.19 167 LEU A C 1
ATOM 1222 O O . LEU A 1 167 ? -2.519 -12.725 13.486 1.00 97.19 167 LEU A O 1
ATOM 1226 N N . PHE A 1 168 ? -4.744 -12.742 13.811 1.00 97.38 168 PHE A N 1
ATOM 1227 C CA . PHE A 1 168 ? -5.098 -12.300 12.463 1.00 97.38 168 PHE A CA 1
ATOM 1228 C C . PHE A 1 168 ? -4.543 -10.900 12.147 1.00 97.38 168 PHE A C 1
ATOM 1230 O O . PHE A 1 168 ? -3.909 -10.698 11.105 1.00 97.38 168 PHE A O 1
ATOM 1237 N N . PHE A 1 169 ? -4.715 -9.937 13.054 1.00 97.81 169 PHE A N 1
ATOM 1238 C CA . PHE A 1 169 ? -4.214 -8.575 12.867 1.00 97.81 169 PHE A CA 1
ATOM 1239 C C . PHE A 1 169 ? -2.694 -8.495 12.952 1.00 97.81 169 PHE A C 1
ATOM 1241 O O . PHE A 1 169 ? -2.082 -7.783 12.157 1.00 97.81 169 PHE A O 1
ATOM 1248 N N . LEU A 1 170 ? -2.062 -9.286 13.821 1.00 97.69 170 LEU A N 1
ATOM 1249 C CA . LEU A 1 170 ? -0.606 -9.402 13.853 1.00 97.69 170 LEU A CA 1
ATOM 1250 C C . LEU A 1 170 ? -0.068 -9.950 12.526 1.00 97.69 170 LEU A C 1
ATOM 1252 O O . LEU A 1 170 ? 0.866 -9.383 11.963 1.00 97.69 170 LEU A O 1
ATOM 1256 N N . GLY A 1 171 ? -0.694 -10.995 11.977 1.00 97.50 171 GLY A N 1
ATOM 1257 C CA . GLY A 1 171 ? -0.357 -11.525 10.654 1.00 97.50 171 GLY A CA 1
ATOM 1258 C C . GLY A 1 171 ? -0.516 -10.480 9.544 1.00 97.50 171 GLY A C 1
ATOM 1259 O O . GLY A 1 171 ? 0.372 -10.330 8.700 1.00 97.50 171 GLY A O 1
ATOM 1260 N N . THR A 1 172 ? -1.599 -9.702 9.585 1.00 94.94 172 THR A N 1
ATOM 1261 C CA . THR A 1 172 ? -1.859 -8.595 8.648 1.00 94.94 172 THR A CA 1
ATOM 1262 C C . THR A 1 172 ? -0.798 -7.498 8.756 1.00 94.94 172 THR A C 1
ATOM 1264 O O . THR A 1 172 ? -0.287 -7.022 7.737 1.00 94.94 172 THR A O 1
ATOM 1267 N N . LEU A 1 173 ? -0.395 -7.131 9.974 1.00 96.62 173 LEU A N 1
ATOM 1268 C CA . LEU A 1 173 ? 0.661 -6.152 10.217 1.00 96.62 173 LEU A CA 1
ATOM 1269 C C . LEU A 1 173 ? 2.023 -6.658 9.721 1.00 96.62 173 LEU A C 1
ATOM 1271 O O . LEU A 1 173 ? 2.725 -5.935 9.013 1.00 96.62 173 LEU A O 1
ATOM 1275 N N . CYS A 1 174 ? 2.383 -7.910 10.015 1.00 97.00 174 CYS A N 1
ATOM 1276 C CA . CYS A 1 174 ? 3.610 -8.533 9.514 1.00 97.00 174 CYS A CA 1
ATOM 1277 C C . CYS A 1 174 ? 3.644 -8.575 7.980 1.00 97.00 174 CYS A C 1
ATOM 1279 O O . CYS A 1 174 ? 4.666 -8.240 7.373 1.00 97.00 174 CYS A O 1
ATOM 1281 N N . LEU A 1 175 ? 2.526 -8.933 7.340 1.00 94.75 175 LEU A N 1
ATOM 1282 C CA . LEU A 1 175 ? 2.396 -8.909 5.884 1.00 94.75 175 LEU A CA 1
ATOM 1283 C C . LEU A 1 175 ? 2.573 -7.486 5.335 1.00 94.75 175 LEU A C 1
ATOM 1285 O O . LEU A 1 175 ? 3.306 -7.289 4.364 1.00 94.75 175 LEU A O 1
ATOM 1289 N N . SER A 1 176 ? 1.961 -6.493 5.980 1.00 93.44 176 SER A N 1
ATOM 1290 C CA . SER A 1 176 ? 2.070 -5.079 5.604 1.00 93.44 176 SER A CA 1
ATOM 1291 C C . SER A 1 176 ? 3.511 -4.575 5.696 1.00 93.44 176 SER A C 1
ATOM 1293 O O . SER A 1 176 ? 4.026 -3.996 4.737 1.00 93.44 176 SER A O 1
ATOM 1295 N N . LEU A 1 177 ? 4.212 -4.878 6.792 1.00 94.44 177 LEU A N 1
ATOM 1296 C CA . LEU A 1 177 ? 5.631 -4.554 6.976 1.00 94.44 177 LEU A CA 1
ATOM 1297 C C . LEU A 1 177 ? 6.519 -5.237 5.930 1.00 94.44 177 LEU A C 1
ATOM 1299 O O . LEU A 1 177 ? 7.426 -4.613 5.381 1.00 94.44 177 LEU A O 1
ATOM 1303 N 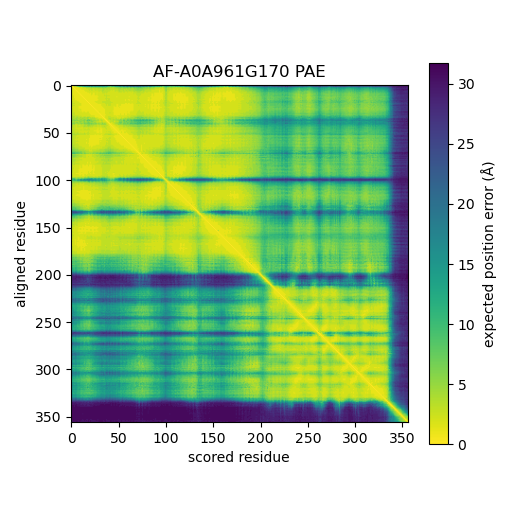N . TRP A 1 178 ? 6.244 -6.499 5.596 1.00 94.44 178 TRP A N 1
ATOM 1304 C CA . TRP A 1 178 ? 6.983 -7.222 4.559 1.00 94.44 178 TRP A CA 1
ATOM 1305 C C . TRP A 1 178 ? 6.749 -6.652 3.149 1.00 94.44 178 TRP A C 1
ATOM 1307 O O . TRP A 1 178 ? 7.655 -6.648 2.304 1.00 94.44 178 TRP A O 1
ATOM 1317 N N . LEU A 1 179 ? 5.544 -6.147 2.870 1.00 91.50 179 LEU A N 1
ATOM 1318 C CA . LEU A 1 179 ? 5.203 -5.502 1.599 1.00 91.50 179 LEU A CA 1
ATOM 1319 C C . LEU A 1 179 ? 5.704 -4.055 1.508 1.00 91.50 179 LEU A C 1
ATOM 1321 O O . LEU A 1 179 ? 6.013 -3.604 0.398 1.00 91.50 179 LEU A O 1
ATOM 1325 N N . ALA A 1 180 ? 5.862 -3.350 2.629 1.00 88.44 180 ALA A N 1
ATOM 1326 C CA . ALA A 1 180 ? 6.201 -1.927 2.662 1.00 88.44 180 ALA A CA 1
ATOM 1327 C C . ALA A 1 180 ? 7.441 -1.554 1.815 1.00 88.44 180 ALA A C 1
ATOM 1329 O O . ALA A 1 180 ? 7.322 -0.667 0.964 1.00 88.44 180 ALA A O 1
ATOM 1330 N N . PRO A 1 181 ? 8.596 -2.257 1.877 1.00 85.94 181 PRO A N 1
ATOM 1331 C CA . PRO A 1 181 ? 9.752 -1.935 1.030 1.00 85.94 181 PRO A CA 1
ATOM 1332 C C . PRO A 1 181 ? 9.486 -2.129 -0.469 1.00 85.94 181 PRO A C 1
ATOM 1334 O O . PRO A 1 181 ? 10.092 -1.472 -1.325 1.00 85.94 181 PRO A O 1
ATOM 1337 N N . LYS A 1 182 ? 8.602 -3.068 -0.828 1.00 84.31 182 LYS A N 1
ATOM 1338 C CA . LYS A 1 182 ? 8.224 -3.313 -2.227 1.00 84.31 182 LYS A CA 1
ATOM 1339 C C . LYS A 1 182 ? 7.336 -2.189 -2.735 1.00 84.31 182 LYS A C 1
ATOM 1341 O O . LYS A 1 182 ? 7.547 -1.738 -3.859 1.00 84.31 182 LYS A O 1
ATOM 1346 N N . MET A 1 183 ? 6.398 -1.730 -1.916 1.00 84.75 183 MET A N 1
ATOM 1347 C CA . MET A 1 183 ? 5.476 -0.651 -2.260 1.00 84.75 183 MET A CA 1
ATOM 1348 C C . MET A 1 183 ? 6.176 0.697 -2.293 1.00 84.75 183 MET A C 1
ATOM 1350 O O . MET A 1 183 ? 6.040 1.403 -3.282 1.00 84.75 183 MET A O 1
ATOM 1354 N N . TRP A 1 184 ? 7.035 0.992 -1.317 1.00 82.56 184 TRP A N 1
ATOM 1355 C CA . TRP A 1 184 ? 7.823 2.225 -1.275 1.00 82.56 184 TRP A CA 1
ATOM 1356 C C . TRP A 1 184 ? 8.589 2.482 -2.577 1.00 82.56 184 TRP A C 1
ATOM 1358 O O . TRP A 1 184 ? 8.558 3.582 -3.131 1.00 82.56 184 TRP A O 1
ATOM 1368 N N . ARG A 1 185 ? 9.229 1.441 -3.133 1.00 79.25 185 ARG A N 1
ATOM 1369 C CA . ARG A 1 185 ? 9.920 1.545 -4.430 1.00 79.25 185 ARG A CA 1
ATOM 1370 C C . ARG A 1 185 ? 8.972 1.933 -5.566 1.00 79.25 185 ARG A C 1
ATOM 1372 O O . ARG A 1 185 ? 9.355 2.742 -6.409 1.00 79.25 185 ARG A O 1
ATOM 1379 N N . ARG A 1 186 ? 7.758 1.374 -5.584 1.00 81.00 186 ARG A N 1
ATOM 1380 C CA . ARG A 1 186 ? 6.728 1.677 -6.589 1.00 81.00 186 ARG A CA 1
ATOM 1381 C C . ARG A 1 186 ? 6.188 3.095 -6.411 1.00 81.00 186 ARG A C 1
ATOM 1383 O O . ARG A 1 186 ? 6.211 3.858 -7.372 1.00 81.00 186 ARG A O 1
ATOM 1390 N N . SER A 1 187 ? 5.810 3.471 -5.189 1.00 81.38 187 SER A N 1
ATOM 1391 C CA . SER A 1 187 ? 5.275 4.796 -4.856 1.00 81.38 187 SER A CA 1
ATOM 1392 C C . SER A 1 187 ? 6.264 5.906 -5.196 1.00 81.38 187 SER A C 1
ATOM 1394 O O . SER A 1 187 ? 5.892 6.889 -5.830 1.00 81.38 187 SER A O 1
ATOM 1396 N N . ARG A 1 188 ? 7.556 5.723 -4.885 1.00 82.69 188 ARG A N 1
ATOM 1397 C CA . ARG A 1 188 ? 8.601 6.698 -5.237 1.00 82.69 188 ARG A CA 1
ATOM 1398 C C . ARG A 1 188 ? 8.753 6.866 -6.751 1.00 82.69 188 ARG A C 1
ATOM 1400 O O . ARG A 1 188 ? 8.986 7.974 -7.229 1.00 82.69 188 ARG A O 1
ATOM 1407 N N . GLY A 1 189 ? 8.646 5.772 -7.505 1.00 77.75 189 GLY A N 1
ATOM 1408 C CA . GLY A 1 189 ? 8.670 5.803 -8.966 1.00 77.75 189 GLY A CA 1
ATOM 1409 C C . GLY A 1 189 ? 7.474 6.567 -9.532 1.00 77.75 189 GLY A C 1
ATOM 1410 O O . GLY A 1 189 ? 7.662 7.487 -10.327 1.00 77.75 189 GLY A O 1
ATOM 1411 N N . PHE A 1 190 ? 6.269 6.244 -9.065 1.00 80.44 190 PHE A N 1
ATOM 1412 C CA . PHE A 1 190 ? 5.034 6.914 -9.470 1.00 80.44 190 PHE A CA 1
ATOM 1413 C C . PHE A 1 190 ? 5.067 8.413 -9.156 1.00 80.44 190 PHE A C 1
ATOM 1415 O O . PHE A 1 190 ? 4.860 9.233 -10.049 1.00 80.44 190 PHE A O 1
ATOM 1422 N N . LEU A 1 191 ? 5.432 8.782 -7.924 1.00 81.38 191 LEU A N 1
ATOM 1423 C CA . LEU A 1 191 ? 5.533 10.179 -7.501 1.00 81.38 191 LEU A CA 1
ATOM 1424 C C . LEU A 1 191 ? 6.562 10.949 -8.336 1.00 81.38 191 LEU A C 1
ATOM 1426 O O . LEU A 1 191 ? 6.324 12.095 -8.698 1.00 81.38 191 LEU A O 1
ATOM 1430 N N . SER A 1 192 ? 7.675 10.313 -8.720 1.00 82.31 192 SER A N 1
ATOM 1431 C CA . SER A 1 192 ? 8.661 10.955 -9.597 1.00 82.31 192 SER A CA 1
ATOM 1432 C C . SER A 1 192 ? 8.115 11.282 -10.991 1.00 82.31 192 SER A C 1
ATOM 1434 O O . SER A 1 192 ? 8.535 12.276 -11.578 1.00 82.31 192 SER A O 1
ATOM 1436 N N . LEU A 1 193 ? 7.173 10.489 -11.514 1.00 80.12 193 LEU A N 1
ATOM 1437 C CA . LEU A 1 193 ? 6.488 10.789 -12.775 1.00 80.12 193 LEU A CA 1
ATOM 1438 C C . LEU A 1 193 ? 5.461 11.907 -12.593 1.00 80.12 193 LEU A C 1
ATOM 1440 O O . LEU A 1 193 ? 5.409 12.820 -13.411 1.00 80.12 193 LEU A O 1
ATOM 1444 N N . LEU A 1 194 ? 4.695 11.865 -11.499 1.00 81.25 194 LEU A N 1
ATOM 1445 C CA . LEU A 1 194 ? 3.705 12.888 -11.165 1.00 81.25 194 LEU A CA 1
ATOM 1446 C C . LEU A 1 194 ? 4.358 14.269 -11.002 1.00 81.25 194 LEU A C 1
ATOM 1448 O O . LEU A 1 194 ? 3.942 15.223 -11.650 1.00 81.25 194 LEU A O 1
ATOM 1452 N N . VAL A 1 195 ? 5.428 14.361 -10.205 1.00 80.25 195 VAL A N 1
ATOM 1453 C CA . VAL A 1 195 ? 6.186 15.605 -9.991 1.00 80.25 195 VAL A CA 1
ATOM 1454 C C . VAL A 1 195 ? 6.762 16.129 -11.304 1.00 80.25 195 VAL A C 1
ATOM 1456 O O . VAL A 1 195 ? 6.713 17.327 -11.550 1.00 80.25 195 VAL A O 1
ATOM 1459 N N . ARG A 1 196 ? 7.260 15.253 -12.186 1.00 79.69 196 ARG A N 1
ATOM 1460 C CA . ARG A 1 196 ? 7.754 15.662 -13.513 1.00 79.69 196 ARG A CA 1
ATOM 1461 C C . ARG A 1 196 ? 6.649 16.168 -14.438 1.00 79.69 196 ARG A C 1
ATOM 1463 O O . ARG A 1 196 ? 6.927 17.035 -15.255 1.00 79.69 196 ARG A O 1
ATOM 1470 N N . LYS A 1 197 ? 5.430 15.633 -14.324 1.00 79.94 197 LYS A N 1
ATOM 1471 C CA . LYS A 1 197 ? 4.267 16.079 -15.102 1.00 79.94 197 LYS A CA 1
ATOM 1472 C C . LYS A 1 197 ? 3.694 17.403 -14.584 1.00 79.94 197 LYS A C 1
ATOM 1474 O O . LYS A 1 197 ? 3.291 18.232 -15.383 1.00 79.94 197 LYS A O 1
ATOM 1479 N N . LEU A 1 198 ? 3.655 17.601 -13.265 1.00 79.81 198 LEU A N 1
ATOM 1480 C CA . LEU A 1 198 ? 3.171 18.842 -12.641 1.00 79.81 198 LEU A CA 1
ATOM 1481 C C . LEU A 1 198 ? 4.204 19.972 -12.715 1.00 79.81 198 LEU A C 1
ATOM 1483 O O . LEU A 1 198 ? 3.847 21.132 -12.872 1.00 79.81 198 LEU A O 1
ATOM 1487 N N . GLY A 1 199 ? 5.484 19.625 -12.580 1.00 70.25 199 GLY A N 1
ATOM 1488 C CA . GLY A 1 199 ? 6.605 20.556 -12.588 1.00 70.25 199 GLY A CA 1
ATOM 1489 C C . GLY A 1 199 ? 7.138 20.881 -13.977 1.00 70.25 199 GLY A C 1
ATOM 1490 O O . GLY A 1 199 ? 8.082 21.656 -14.068 1.00 70.25 199 GLY A O 1
ATOM 1491 N N . SER A 1 200 ? 6.584 20.306 -15.049 1.00 62.81 200 SER A N 1
ATOM 1492 C CA . SER A 1 200 ? 6.821 20.837 -16.387 1.00 62.81 200 SER A CA 1
ATOM 1493 C C . SER A 1 200 ? 5.957 22.088 -16.544 1.00 62.81 200 SER A C 1
ATOM 1495 O O . SER A 1 200 ? 4.730 21.955 -16.584 1.00 62.81 200 SER A O 1
ATOM 1497 N N . PRO A 1 201 ? 6.545 23.291 -16.704 1.00 57.38 201 PRO A N 1
ATOM 1498 C CA . PRO A 1 201 ? 5.827 24.369 -17.372 1.00 57.38 201 PRO A CA 1
ATOM 1499 C C . PRO A 1 201 ? 5.346 23.841 -18.734 1.00 57.38 201 PRO A C 1
ATOM 1501 O O . PRO A 1 201 ? 5.783 22.776 -19.178 1.00 57.38 201 PRO A O 1
ATOM 1504 N N . LEU A 1 202 ? 4.524 24.590 -19.461 1.00 54.50 202 LEU A N 1
ATOM 1505 C CA . LEU A 1 202 ? 4.382 24.430 -20.917 1.00 54.50 202 LEU A CA 1
ATOM 1506 C C . LEU A 1 202 ? 5.730 24.763 -21.602 1.00 54.50 202 LEU A C 1
ATOM 1508 O O . LEU A 1 202 ? 5.849 25.694 -22.392 1.00 54.50 202 LEU A O 1
ATOM 1512 N N . ALA A 1 203 ? 6.790 24.069 -21.190 1.00 49.59 203 ALA A N 1
ATOM 1513 C CA . ALA A 1 203 ? 8.158 24.238 -21.580 1.00 49.59 203 ALA A CA 1
ATOM 1514 C C . ALA A 1 203 ? 8.218 23.735 -23.008 1.00 49.59 203 ALA A C 1
ATOM 1516 O O . ALA A 1 203 ? 8.066 22.543 -23.274 1.00 49.59 203 ALA A O 1
ATOM 1517 N N . ARG A 1 204 ? 8.342 24.723 -23.895 1.00 49.59 204 ARG A N 1
ATOM 1518 C CA . ARG A 1 204 ? 8.829 24.642 -25.266 1.00 49.59 204 ARG A CA 1
ATOM 1519 C C . ARG A 1 204 ? 9.533 23.315 -25.512 1.00 49.59 204 ARG A C 1
ATOM 1521 O O . ARG A 1 204 ? 10.464 22.981 -24.785 1.00 49.59 204 ARG A O 1
ATOM 1528 N N . GLU A 1 205 ? 9.067 22.601 -26.528 1.00 49.84 205 GLU A N 1
ATOM 1529 C CA . GLU A 1 205 ? 9.630 21.338 -26.989 1.00 49.84 205 GLU A CA 1
ATOM 1530 C C . GLU A 1 205 ? 11.112 21.510 -27.363 1.00 49.84 205 GLU A C 1
ATOM 1532 O O . GLU A 1 205 ? 11.461 21.680 -28.529 1.00 49.84 205 GLU A O 1
ATOM 1537 N N . GLU A 1 206 ? 12.010 21.494 -26.381 1.00 52.59 206 GLU A N 1
ATOM 1538 C CA . GLU A 1 206 ? 13.423 21.276 -26.644 1.00 52.59 206 GLU A CA 1
ATOM 1539 C C . GLU A 1 206 ? 13.556 19.867 -27.215 1.00 52.59 206 GLU A C 1
ATOM 1541 O O . GLU A 1 206 ? 13.022 18.899 -26.661 1.00 52.59 206 GLU A O 1
ATOM 1546 N N . GLU A 1 207 ? 14.239 19.747 -28.355 1.00 53.44 207 GLU A N 1
ATOM 1547 C CA . GLU A 1 207 ? 14.531 18.445 -28.936 1.00 53.44 207 GLU A CA 1
ATOM 1548 C C . GLU A 1 207 ? 15.204 17.560 -27.880 1.00 53.44 207 GLU A C 1
ATOM 1550 O O . GLU A 1 207 ? 16.232 17.943 -27.306 1.00 53.44 207 GLU A O 1
ATOM 1555 N N . PRO A 1 208 ? 14.648 16.373 -27.590 1.00 55.09 208 PRO A N 1
ATOM 1556 C CA . PRO A 1 208 ? 15.198 15.511 -26.564 1.00 55.09 208 PRO A CA 1
ATOM 1557 C C . PRO A 1 208 ? 16.590 15.070 -26.999 1.00 55.09 208 PRO A C 1
ATOM 1559 O O . PRO A 1 208 ? 16.737 14.276 -27.930 1.00 55.09 208 PRO A O 1
ATOM 1562 N N . ARG A 1 209 ? 17.629 15.576 -26.330 1.00 56.94 209 ARG A N 1
ATOM 1563 C CA . ARG A 1 209 ? 19.002 15.127 -26.559 1.00 56.94 209 ARG A CA 1
ATOM 1564 C C . ARG A 1 209 ? 19.123 13.708 -26.017 1.00 56.94 209 ARG A C 1
ATOM 1566 O O . ARG A 1 209 ? 19.135 13.504 -24.806 1.00 56.94 209 ARG A O 1
ATOM 1573 N N . LEU A 1 210 ? 19.207 12.724 -26.912 1.00 61.66 210 LEU A N 1
ATOM 1574 C CA . LEU A 1 210 ? 19.773 11.428 -26.557 1.00 61.66 210 LEU A CA 1
ATOM 1575 C C . LEU A 1 210 ? 21.159 11.702 -25.957 1.00 61.66 210 LEU A C 1
ATOM 1577 O O . LEU A 1 210 ? 22.007 12.315 -26.604 1.00 61.66 210 LEU A O 1
ATOM 1581 N N . TYR A 1 211 ? 21.357 11.340 -24.691 1.00 61.50 211 TYR A N 1
ATOM 1582 C CA . TYR A 1 211 ? 22.595 11.648 -23.985 1.00 61.50 211 TYR A CA 1
ATOM 1583 C C . TYR A 1 211 ? 23.707 10.777 -24.567 1.00 61.50 211 TYR A C 1
ATOM 1585 O O . TYR A 1 211 ? 23.596 9.554 -24.544 1.00 61.50 211 TYR A O 1
ATOM 1593 N N . THR A 1 212 ? 24.796 11.368 -25.044 1.00 60.12 212 THR A N 1
ATOM 1594 C CA . THR A 1 212 ? 25.992 10.615 -25.458 1.00 60.12 212 THR A CA 1
ATOM 1595 C C . THR A 1 212 ? 26.910 10.278 -24.282 1.00 60.12 212 THR A C 1
ATOM 1597 O O . THR A 1 212 ? 27.825 9.471 -24.423 1.00 60.12 212 THR A O 1
ATOM 1600 N N . SER A 1 213 ? 26.674 10.848 -23.094 1.00 67.50 213 SER A N 1
ATOM 1601 C CA . SER A 1 213 ? 27.508 10.597 -21.920 1.00 67.50 213 SER A CA 1
ATOM 1602 C C . SER A 1 213 ? 27.022 9.398 -21.099 1.00 67.50 213 SER A C 1
ATOM 1604 O O . SER A 1 213 ? 25.915 9.352 -20.559 1.00 67.50 213 SER A O 1
ATOM 1606 N N . LEU A 1 214 ? 27.909 8.415 -20.975 1.00 78.06 214 LEU A N 1
ATOM 1607 C CA . LEU A 1 214 ? 27.777 7.281 -20.072 1.00 78.06 214 LEU A CA 1
ATOM 1608 C C . LEU A 1 214 ? 28.527 7.597 -18.770 1.00 78.06 214 LEU A C 1
ATOM 1610 O O . LEU A 1 214 ? 29.678 8.029 -18.810 1.00 78.06 214 LEU A O 1
ATOM 1614 N N . GLY A 1 215 ? 27.893 7.398 -17.611 1.00 79.38 215 GLY A N 1
ATOM 1615 C CA . GLY A 1 215 ? 28.559 7.623 -16.322 1.00 79.38 215 GLY A CA 1
ATOM 1616 C C . GLY A 1 215 ? 29.776 6.706 -16.139 1.00 79.38 215 GLY A C 1
ATOM 1617 O O . GLY A 1 215 ? 29.762 5.577 -16.627 1.00 79.38 215 GLY A O 1
ATOM 1618 N N . ALA A 1 216 ? 30.803 7.159 -15.411 1.00 83.75 216 ALA A N 1
ATOM 1619 C CA . ALA A 1 216 ? 32.060 6.419 -15.230 1.00 83.75 216 ALA A CA 1
ATOM 1620 C C . ALA A 1 216 ? 31.840 4.9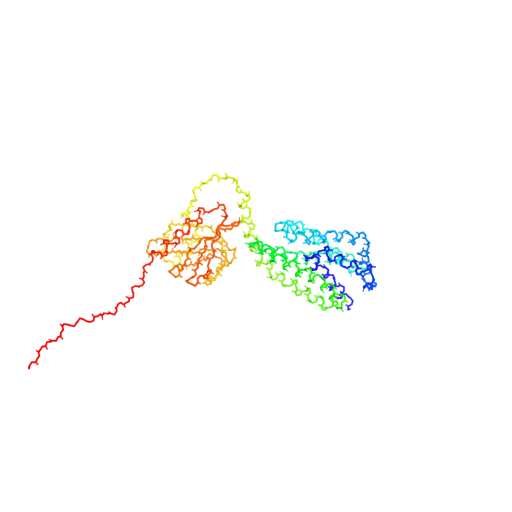73 -14.743 1.00 83.75 216 ALA A C 1
ATOM 1622 O O . ALA A 1 216 ? 32.349 4.036 -15.352 1.00 83.75 216 ALA A O 1
ATOM 1623 N N . ASP A 1 217 ? 30.984 4.781 -13.735 1.00 84.81 217 ASP A N 1
ATOM 1624 C CA . ASP A 1 217 ? 30.660 3.452 -13.197 1.00 84.81 217 ASP A CA 1
ATOM 1625 C C . ASP A 1 217 ? 29.984 2.535 -14.237 1.00 84.81 217 ASP A C 1
ATOM 1627 O O . ASP A 1 217 ? 30.172 1.319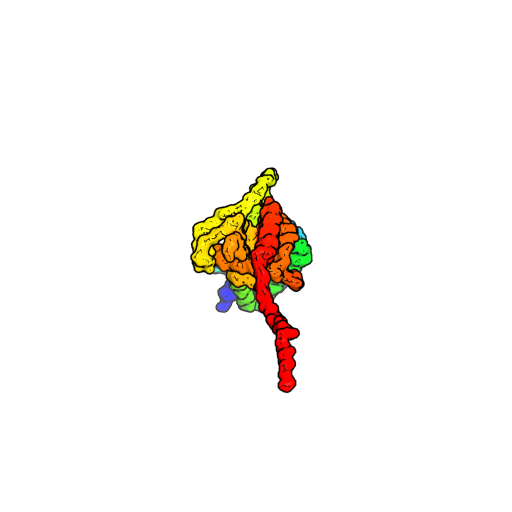 -14.234 1.00 84.81 217 ASP A O 1
ATOM 1631 N N . ALA A 1 218 ? 29.165 3.109 -15.124 1.00 84.25 218 ALA A N 1
ATOM 1632 C CA . ALA A 1 218 ? 28.475 2.382 -16.188 1.00 84.25 218 ALA A CA 1
ATOM 1633 C C . ALA A 1 218 ? 29.426 2.027 -17.334 1.00 84.25 218 ALA A C 1
ATOM 1635 O O . ALA A 1 218 ? 29.390 0.903 -17.835 1.00 84.25 218 ALA A O 1
ATOM 1636 N N . ALA A 1 219 ? 30.312 2.956 -17.697 1.00 86.38 219 ALA A N 1
ATOM 1637 C CA . ALA A 1 219 ? 31.374 2.721 -18.664 1.00 86.38 219 ALA A CA 1
ATOM 1638 C C . ALA A 1 219 ? 32.327 1.625 -18.177 1.00 86.38 219 ALA A C 1
ATOM 1640 O O . ALA A 1 219 ? 32.648 0.723 -18.947 1.00 86.38 219 ALA A O 1
ATOM 1641 N N . GLN A 1 220 ? 32.708 1.644 -16.897 1.00 87.38 220 GLN A N 1
ATOM 1642 C CA . GLN A 1 220 ? 33.567 0.625 -16.297 1.00 87.38 220 GLN A CA 1
ATOM 1643 C C . GLN A 1 220 ? 32.896 -0.753 -16.299 1.00 87.38 220 GLN A C 1
ATOM 1645 O O . GLN A 1 220 ? 33.510 -1.728 -16.725 1.00 87.38 220 GLN A O 1
ATOM 1650 N N . ALA A 1 221 ? 31.627 -0.839 -15.886 1.00 86.12 221 ALA A N 1
ATOM 1651 C CA . ALA A 1 221 ? 30.888 -2.103 -15.870 1.00 86.12 221 ALA A CA 1
ATOM 1652 C C . ALA A 1 221 ? 30.722 -2.717 -17.273 1.00 86.12 221 ALA A C 1
ATOM 1654 O O . ALA A 1 221 ? 30.848 -3.932 -17.431 1.00 86.12 221 ALA A O 1
ATOM 1655 N N . LEU A 1 222 ? 30.464 -1.885 -18.289 1.00 86.06 222 LEU A N 1
ATOM 1656 C CA . LEU A 1 222 ? 30.378 -2.335 -19.680 1.00 86.06 222 LEU A CA 1
ATOM 1657 C C . LEU A 1 222 ? 31.751 -2.731 -20.232 1.00 86.06 222 LEU A C 1
ATOM 1659 O O . LEU A 1 222 ? 31.872 -3.802 -20.814 1.00 86.06 222 LEU A O 1
ATOM 1663 N N . THR A 1 223 ? 32.795 -1.939 -19.973 1.00 88.81 223 THR A N 1
ATOM 1664 C CA . THR A 1 223 ? 34.177 -2.255 -20.387 1.00 88.81 223 THR A CA 1
ATOM 1665 C C . THR A 1 223 ? 34.642 -3.591 -19.815 1.00 88.81 223 THR A C 1
ATOM 1667 O O . THR A 1 223 ? 35.204 -4.407 -20.538 1.00 88.81 223 THR A O 1
ATOM 1670 N N . ALA A 1 224 ? 34.341 -3.862 -18.541 1.00 86.94 224 ALA A N 1
ATOM 1671 C CA . ALA A 1 224 ? 34.690 -5.123 -17.889 1.00 86.94 224 ALA A CA 1
ATOM 1672 C C . ALA A 1 224 ? 34.060 -6.356 -18.565 1.00 86.94 224 ALA A C 1
ATOM 1674 O O . ALA A 1 224 ? 34.565 -7.460 -18.400 1.00 86.94 224 ALA A O 1
ATOM 1675 N N . THR A 1 225 ? 32.968 -6.179 -19.315 1.00 85.00 225 THR A N 1
ATOM 1676 C CA . THR A 1 225 ? 32.243 -7.280 -19.973 1.00 85.00 225 THR A CA 1
ATOM 1677 C C . THR A 1 225 ? 32.509 -7.350 -21.471 1.00 85.00 225 THR A C 1
ATOM 1679 O O . THR A 1 225 ? 32.558 -8.437 -22.033 1.00 85.00 225 THR A O 1
ATOM 1682 N N . LEU A 1 226 ? 32.692 -6.199 -22.120 1.00 83.94 226 LEU A N 1
ATOM 1683 C CA . LEU A 1 226 ? 32.973 -6.091 -23.553 1.00 83.94 226 LEU A CA 1
ATOM 1684 C C . LEU A 1 226 ? 34.469 -6.239 -23.874 1.00 83.94 226 LEU A C 1
ATOM 1686 O O . LEU A 1 226 ? 34.827 -6.408 -25.034 1.00 83.94 226 LEU A O 1
ATOM 1690 N N . GLY A 1 227 ? 35.352 -6.144 -22.872 1.00 83.44 227 GLY A N 1
ATOM 1691 C CA . GLY A 1 227 ? 36.809 -6.235 -23.031 1.00 83.44 227 GLY A CA 1
ATOM 1692 C C . GLY A 1 227 ? 37.465 -4.981 -23.625 1.00 83.44 227 GLY A C 1
ATOM 1693 O O . GLY A 1 227 ? 38.686 -4.859 -23.609 1.00 83.44 227 GLY A O 1
ATOM 1694 N N . SER A 1 228 ? 36.672 -4.027 -24.109 1.00 85.19 228 SER A N 1
ATOM 1695 C CA . SER A 1 228 ? 37.117 -2.752 -24.668 1.00 85.19 228 SER A CA 1
ATOM 1696 C C . SER A 1 228 ? 36.157 -1.627 -24.273 1.00 85.19 228 SER A C 1
ATOM 1698 O O . SER A 1 228 ? 35.062 -1.868 -23.752 1.00 85.19 228 SER A O 1
ATOM 1700 N N . ARG A 1 229 ? 36.585 -0.373 -24.459 1.00 85.06 229 ARG A N 1
ATOM 1701 C CA . ARG A 1 229 ? 35.758 0.788 -24.120 1.00 85.06 229 ARG A CA 1
ATOM 1702 C C . ARG A 1 229 ? 34.523 0.810 -25.036 1.00 85.06 229 ARG A C 1
ATOM 1704 O O . ARG A 1 229 ? 34.701 0.788 -26.250 1.00 85.06 229 ARG A O 1
ATOM 1711 N N . PRO A 1 230 ? 33.297 0.895 -24.487 1.00 84.81 230 PRO A N 1
ATOM 1712 C CA . PRO A 1 230 ? 32.084 0.881 -25.296 1.00 84.81 230 PRO A CA 1
ATOM 1713 C C . PRO A 1 230 ? 32.022 2.100 -26.222 1.00 84.81 230 PRO A C 1
ATOM 1715 O O . PRO A 1 230 ? 32.144 3.235 -25.754 1.00 84.81 230 PRO A O 1
ATOM 1718 N N . ASP A 1 231 ? 31.775 1.859 -27.509 1.00 86.94 231 ASP A N 1
ATOM 1719 C CA . ASP A 1 231 ? 31.425 2.897 -28.478 1.00 86.94 231 ASP A CA 1
ATOM 1720 C C . ASP A 1 231 ? 29.939 3.244 -28.325 1.00 86.94 231 ASP A C 1
ATOM 1722 O O . ASP A 1 231 ? 29.058 2.501 -28.758 1.00 86.94 231 ASP A O 1
ATOM 1726 N N . VAL A 1 232 ? 29.646 4.320 -27.594 1.00 87.50 232 VAL A N 1
ATOM 1727 C CA . VAL A 1 232 ? 28.279 4.687 -27.204 1.00 87.50 232 VAL A CA 1
ATOM 1728 C C . VAL A 1 232 ? 27.638 5.545 -28.290 1.00 87.50 232 VAL A C 1
ATOM 1730 O O . VAL A 1 232 ? 27.999 6.706 -28.460 1.00 87.50 232 VAL A O 1
ATOM 1733 N N . LEU A 1 233 ? 26.614 5.005 -28.956 1.00 87.06 233 LEU A N 1
ATOM 1734 C CA . LEU A 1 233 ? 25.822 5.740 -29.947 1.00 87.06 233 LEU A CA 1
ATOM 1735 C C . LEU A 1 233 ? 24.851 6.707 -29.271 1.00 87.06 233 LEU A C 1
ATOM 1737 O O . LEU A 1 233 ? 24.751 7.877 -29.636 1.00 87.06 233 LEU A O 1
ATOM 1741 N N . TRP A 1 234 ? 24.110 6.209 -28.282 1.00 88.06 234 TRP A N 1
ATOM 1742 C CA . TRP A 1 234 ? 23.150 7.004 -27.526 1.00 88.06 234 TRP A CA 1
ATOM 1743 C C . TRP A 1 234 ? 22.805 6.356 -26.191 1.00 88.06 234 TRP A C 1
ATOM 1745 O O . TRP A 1 234 ? 22.888 5.138 -26.015 1.00 88.06 234 TRP A O 1
ATOM 1755 N N . THR A 1 235 ? 22.353 7.181 -25.248 1.00 89.19 235 THR A N 1
ATOM 1756 C CA . THR A 1 235 ? 21.796 6.724 -23.979 1.00 89.19 235 THR A CA 1
ATOM 1757 C C . THR A 1 235 ? 20.507 7.456 -23.617 1.00 89.19 235 THR A C 1
ATOM 1759 O O . THR A 1 235 ? 20.286 8.611 -23.991 1.00 89.19 235 THR A O 1
ATOM 1762 N N . ALA A 1 236 ? 19.646 6.778 -22.862 1.00 89.38 236 ALA A N 1
ATOM 1763 C CA . ALA A 1 236 ? 18.394 7.337 -22.369 1.00 89.38 236 ALA A CA 1
ATOM 1764 C C . ALA A 1 236 ? 18.080 6.825 -20.961 1.00 89.38 236 ALA A C 1
ATOM 1766 O O . ALA A 1 236 ? 18.232 5.640 -20.671 1.00 89.38 236 ALA A O 1
ATOM 1767 N N . GLN A 1 237 ? 17.621 7.711 -20.076 1.00 89.56 237 GLN A N 1
ATOM 1768 C CA . GLN A 1 237 ? 17.190 7.332 -18.730 1.00 89.56 237 GLN A CA 1
ATOM 1769 C C . GLN A 1 237 ? 15.685 7.093 -18.696 1.00 89.56 237 GLN A C 1
ATOM 1771 O O . GLN A 1 237 ? 14.907 7.933 -19.143 1.00 89.56 237 GLN A O 1
ATOM 1776 N N . CYS A 1 238 ? 15.269 5.980 -18.103 1.00 90.69 238 CYS A N 1
ATOM 1777 C CA . CYS A 1 238 ? 13.859 5.652 -17.928 1.00 90.69 238 CYS A CA 1
ATOM 1778 C C . CYS A 1 238 ? 13.617 4.871 -16.633 1.00 90.69 238 CYS A C 1
ATOM 1780 O O . CYS A 1 238 ? 14.543 4.511 -15.896 1.00 90.69 238 CYS A O 1
ATOM 1782 N N . LEU A 1 239 ? 12.344 4.638 -16.329 1.00 91.75 239 LEU A N 1
ATOM 1783 C CA . LEU A 1 239 ? 11.924 3.667 -15.328 1.00 91.75 239 LEU A CA 1
ATOM 1784 C C . LEU A 1 239 ? 11.550 2.362 -16.022 1.00 91.75 239 LEU A C 1
ATOM 1786 O O . LEU A 1 239 ? 11.047 2.362 -17.134 1.00 91.75 239 LEU A O 1
ATOM 1790 N N . THR A 1 240 ? 11.724 1.233 -15.361 1.00 92.38 240 THR A N 1
ATOM 1791 C CA . THR A 1 240 ? 11.166 -0.036 -15.837 1.00 92.38 240 THR A CA 1
ATOM 1792 C C . THR A 1 240 ? 9.716 -0.196 -15.377 1.00 92.38 240 THR A C 1
ATOM 1794 O O . THR A 1 240 ? 9.368 0.100 -14.233 1.00 92.38 240 THR A O 1
ATOM 1797 N N . GLY A 1 241 ? 8.855 -0.706 -16.250 1.00 88.75 241 GLY A N 1
ATOM 1798 C CA . GLY A 1 241 ? 7.510 -1.176 -15.925 1.00 88.75 241 GLY A CA 1
ATOM 1799 C C . GLY A 1 241 ? 7.499 -2.687 -15.681 1.00 88.75 241 GLY A C 1
ATOM 1800 O O . GLY A 1 241 ? 8.250 -3.204 -14.847 1.00 88.75 241 GLY A O 1
ATOM 1801 N N . ARG A 1 242 ? 6.635 -3.422 -16.393 1.00 87.75 242 ARG A N 1
ATOM 1802 C CA . ARG A 1 242 ? 6.624 -4.894 -16.359 1.00 87.75 242 ARG A CA 1
ATOM 1803 C C . ARG A 1 242 ? 7.974 -5.434 -16.845 1.00 87.75 242 ARG A C 1
ATOM 1805 O O . ARG A 1 242 ? 8.474 -4.983 -17.868 1.00 87.75 242 ARG A O 1
ATOM 1812 N N . VAL A 1 243 ? 8.531 -6.403 -16.119 1.00 90.56 243 VAL A N 1
ATOM 1813 C CA . VAL A 1 243 ? 9.773 -7.103 -16.476 1.00 90.56 243 VAL A CA 1
ATOM 1814 C C . VAL A 1 243 ? 9.523 -8.609 -16.369 1.00 90.56 243 VAL A C 1
ATOM 1816 O O . VAL A 1 243 ? 9.146 -9.091 -15.302 1.00 90.56 243 VAL A O 1
ATOM 1819 N N . LYS A 1 244 ? 9.711 -9.352 -17.462 1.00 90.06 244 LYS A N 1
ATOM 1820 C CA . LYS A 1 244 ? 9.569 -10.812 -17.548 1.00 90.06 244 LYS A CA 1
ATOM 1821 C C . LYS A 1 244 ? 10.689 -11.373 -18.424 1.00 90.06 244 LYS A C 1
ATOM 1823 O O . LYS A 1 244 ? 10.815 -10.996 -19.582 1.00 90.06 244 LYS A O 1
ATOM 1828 N N . GLY A 1 245 ? 11.486 -12.287 -17.871 1.00 83.06 245 GLY A N 1
ATOM 1829 C CA . GLY A 1 245 ? 12.592 -12.930 -18.595 1.00 83.06 245 GLY A CA 1
ATOM 1830 C C . GLY A 1 245 ? 13.904 -12.134 -18.638 1.00 83.06 245 GLY A C 1
ATOM 1831 O O . GLY A 1 245 ? 14.849 -12.593 -19.262 1.00 83.06 245 GLY A O 1
ATOM 1832 N N . PHE A 1 246 ? 13.992 -10.987 -17.953 1.00 84.00 246 PHE A N 1
ATOM 1833 C CA . PHE A 1 246 ? 15.221 -10.193 -17.842 1.00 84.00 246 PHE A CA 1
ATOM 1834 C C . PHE A 1 246 ? 15.722 -10.203 -16.392 1.00 84.00 246 PHE A C 1
ATOM 1836 O O . PHE A 1 246 ? 15.228 -9.460 -15.540 1.00 84.00 246 PHE A O 1
ATOM 1843 N N . GLY A 1 247 ? 16.662 -11.104 -16.099 1.00 80.56 247 GLY A N 1
ATOM 1844 C CA . GLY A 1 247 ? 17.179 -11.338 -14.749 1.00 80.56 247 GLY A CA 1
ATOM 1845 C C . GLY A 1 247 ? 17.797 -10.087 -14.114 1.00 80.56 247 GLY A C 1
ATOM 1846 O O . GLY A 1 247 ? 18.491 -9.311 -14.761 1.00 80.56 247 GLY A O 1
ATOM 1847 N N . GLY A 1 248 ? 17.540 -9.882 -12.820 1.00 85.38 248 GLY A N 1
ATOM 1848 C CA . GLY A 1 248 ? 18.120 -8.786 -12.033 1.00 85.38 248 GLY A CA 1
ATOM 1849 C C . GLY A 1 248 ? 17.422 -7.426 -12.161 1.00 85.38 248 GLY A C 1
ATOM 1850 O O . GLY A 1 248 ? 17.509 -6.632 -11.219 1.00 85.38 248 GLY A O 1
ATOM 1851 N N . LEU A 1 249 ? 16.687 -7.180 -13.251 1.00 89.25 249 LEU A N 1
ATOM 1852 C CA . LEU A 1 249 ? 15.839 -5.999 -13.413 1.00 89.25 249 LEU A CA 1
ATOM 1853 C C . LEU A 1 249 ? 14.551 -6.135 -12.594 1.00 89.25 249 LEU A C 1
ATOM 1855 O O . LEU A 1 249 ? 13.907 -7.184 -12.555 1.00 89.25 249 LEU A O 1
ATOM 1859 N N . LYS A 1 250 ? 14.157 -5.053 -11.926 1.00 88.94 250 LYS A N 1
ATOM 1860 C CA . LYS A 1 250 ? 12.935 -4.977 -11.113 1.00 88.94 250 LYS A CA 1
ATOM 1861 C C . LYS A 1 250 ? 11.992 -3.941 -11.708 1.00 88.94 250 LYS A C 1
ATOM 1863 O O . LYS A 1 250 ? 12.456 -2.972 -12.286 1.00 88.94 250 LYS A O 1
ATOM 1868 N N . THR A 1 251 ? 10.684 -4.098 -11.524 1.00 87.81 251 THR A N 1
ATOM 1869 C CA . THR A 1 251 ? 9.684 -3.062 -11.853 1.00 87.81 251 THR A CA 1
ATOM 1870 C C . THR A 1 251 ? 9.895 -1.801 -11.004 1.00 87.81 251 THR A C 1
ATOM 1872 O O . THR A 1 251 ? 10.267 -1.902 -9.830 1.00 87.81 251 THR A O 1
ATOM 1875 N N . TRP A 1 252 ? 9.625 -0.632 -11.590 1.00 86.00 252 TRP A N 1
ATOM 1876 C CA . TRP A 1 252 ? 9.818 0.713 -11.031 1.00 86.00 252 TRP A CA 1
ATOM 1877 C C . TRP A 1 252 ? 11.274 1.038 -10.676 1.00 86.00 252 TRP A C 1
ATOM 1879 O O . TRP A 1 252 ? 11.561 1.796 -9.748 1.00 86.00 252 TRP A O 1
ATOM 1889 N N . GLN A 1 253 ? 12.216 0.454 -11.412 1.00 89.38 253 GLN A N 1
ATOM 1890 C CA . GLN A 1 253 ? 13.641 0.693 -11.239 1.00 89.38 253 GLN A CA 1
ATOM 1891 C C . GLN A 1 253 ? 14.123 1.753 -12.226 1.00 89.38 253 GLN A C 1
ATOM 1893 O O . GLN A 1 253 ? 13.775 1.713 -13.400 1.00 89.38 253 GLN A O 1
ATOM 1898 N N . LYS A 1 254 ? 14.943 2.696 -11.751 1.00 90.25 254 LYS A N 1
ATOM 1899 C CA . LYS A 1 254 ? 15.648 3.636 -12.630 1.00 90.25 254 LYS A CA 1
ATOM 1900 C C . LYS A 1 254 ? 16.745 2.890 -13.375 1.00 90.25 254 LYS A C 1
ATOM 1902 O O . LYS A 1 254 ? 17.577 2.242 -12.734 1.00 90.25 254 LYS A O 1
ATOM 1907 N N . VAL A 1 255 ? 16.739 3.003 -14.694 1.00 91.81 255 VAL A N 1
ATOM 1908 C CA . VAL A 1 255 ? 17.711 2.365 -15.580 1.00 91.81 255 VAL A CA 1
ATOM 1909 C C . VAL A 1 255 ? 18.174 3.350 -16.650 1.00 91.81 255 VAL A C 1
ATOM 1911 O O . VAL A 1 255 ? 17.480 4.320 -16.965 1.00 91.81 255 VAL A O 1
ATOM 1914 N N . GLN A 1 256 ? 19.352 3.095 -17.203 1.00 91.62 256 GLN A N 1
ATOM 1915 C CA . GLN A 1 256 ? 19.884 3.780 -18.371 1.00 91.62 256 GLN A CA 1
ATOM 1916 C C . GLN A 1 256 ? 19.975 2.772 -19.514 1.00 91.62 256 GLN A C 1
ATOM 1918 O O . GLN A 1 256 ? 20.606 1.727 -19.378 1.00 91.62 256 GLN A O 1
ATOM 1923 N N . ILE A 1 257 ? 19.321 3.073 -20.626 1.00 92.06 257 ILE A N 1
ATOM 1924 C CA . ILE A 1 257 ? 19.467 2.336 -21.878 1.00 92.06 257 ILE A CA 1
ATOM 1925 C C . ILE A 1 257 ? 20.696 2.899 -22.579 1.00 92.06 257 ILE A C 1
ATOM 1927 O O . ILE A 1 257 ? 20.871 4.116 -22.610 1.00 92.06 257 ILE A O 1
ATOM 1931 N N . VAL A 1 258 ? 21.535 2.021 -23.109 1.00 91.00 258 VAL A N 1
ATOM 1932 C CA . VAL A 1 258 ? 22.791 2.347 -23.779 1.00 91.00 258 VAL A CA 1
ATOM 1933 C C . VAL A 1 258 ? 22.826 1.563 -25.082 1.00 91.00 258 VAL A C 1
ATOM 1935 O O . VAL A 1 258 ? 22.859 0.335 -25.053 1.00 91.00 258 VAL A O 1
ATOM 1938 N N . ALA A 1 259 ? 22.801 2.250 -26.217 1.00 89.62 259 ALA A N 1
ATOM 1939 C CA . ALA A 1 259 ? 23.058 1.621 -27.503 1.00 89.62 259 ALA A CA 1
ATOM 1940 C C . ALA A 1 259 ? 24.526 1.770 -27.869 1.00 89.62 259 ALA A C 1
ATOM 1942 O O . ALA A 1 259 ? 25.094 2.862 -27.780 1.00 89.62 259 ALA A O 1
ATOM 1943 N N . LEU A 1 260 ? 25.112 0.653 -28.273 1.00 87.75 260 LEU A N 1
ATOM 1944 C CA . LEU A 1 260 ? 26.509 0.531 -28.633 1.00 87.75 260 LEU A CA 1
ATOM 1945 C C . LEU A 1 260 ? 26.654 0.297 -30.134 1.00 87.75 260 LEU A C 1
ATOM 1947 O O . LEU A 1 260 ? 25.851 -0.428 -30.732 1.00 87.75 260 LEU A O 1
ATOM 1951 N N . GLY A 1 261 ? 27.672 0.927 -30.708 1.00 82.38 261 GLY A N 1
ATOM 1952 C CA . GLY A 1 261 ? 28.127 0.759 -32.082 1.00 82.38 261 GLY A CA 1
ATOM 1953 C C . GLY A 1 261 ? 29.407 -0.076 -32.157 1.00 82.38 261 GLY A C 1
ATOM 1954 O O . GLY A 1 261 ? 29.744 -0.806 -31.222 1.00 82.38 261 GLY A O 1
ATOM 1955 N N . GLY A 1 262 ? 30.109 0.037 -33.284 1.00 75.00 262 GLY A N 1
ATOM 1956 C CA . GLY A 1 262 ? 31.407 -0.604 -33.503 1.00 75.00 262 GLY A CA 1
ATOM 1957 C C . GLY A 1 262 ? 31.345 -2.128 -33.639 1.00 75.00 262 GLY A C 1
ATOM 1958 O O . GLY A 1 262 ? 30.387 -2.676 -34.184 1.00 75.00 262 GLY A O 1
ATOM 1959 N N . ASP A 1 263 ? 32.383 -2.804 -33.139 1.00 65.62 263 ASP A N 1
ATOM 1960 C CA . ASP A 1 263 ? 32.601 -4.251 -33.309 1.00 65.62 263 ASP A CA 1
ATOM 1961 C C . ASP A 1 263 ? 31.617 -5.124 -32.510 1.00 65.62 263 ASP A C 1
ATOM 1963 O O . ASP A 1 263 ? 31.363 -6.280 -32.857 1.00 65.62 263 ASP A O 1
ATOM 1967 N N . THR A 1 264 ? 31.016 -4.572 -31.452 1.00 67.12 264 THR A N 1
ATOM 1968 C CA . THR A 1 264 ? 30.008 -5.254 -30.624 1.00 67.12 264 THR A CA 1
ATOM 1969 C C . THR A 1 264 ? 28.709 -4.446 -30.566 1.00 67.12 264 THR A C 1
ATOM 1971 O O . THR A 1 264 ? 28.360 -3.920 -29.503 1.00 67.12 264 THR A O 1
ATOM 1974 N N . PRO A 1 265 ? 27.965 -4.335 -31.684 1.00 75.50 265 PRO A N 1
ATOM 1975 C CA . PRO A 1 265 ? 26.742 -3.553 -31.715 1.00 75.50 265 PRO A CA 1
ATOM 1976 C C . PRO A 1 265 ? 25.658 -4.236 -30.880 1.00 75.50 265 PRO A C 1
ATOM 1978 O O . PRO A 1 265 ? 25.445 -5.454 -30.949 1.00 75.50 265 PRO A O 1
ATOM 1981 N N . GLY A 1 266 ? 24.942 -3.447 -30.086 1.00 84.44 266 GLY A N 1
ATOM 1982 C CA . GLY A 1 266 ? 23.912 -3.981 -29.206 1.00 84.44 266 GLY A CA 1
ATOM 1983 C C . GLY A 1 266 ? 23.300 -2.939 -28.289 1.00 84.44 266 GLY A C 1
ATOM 1984 O O . GLY A 1 266 ? 23.840 -1.855 -28.086 1.00 84.44 266 GLY A O 1
ATOM 1985 N N . VAL A 1 267 ? 22.151 -3.278 -27.714 1.00 90.06 267 VAL A N 1
ATOM 1986 C CA . VAL A 1 267 ? 21.491 -2.434 -26.718 1.00 90.06 267 VAL A CA 1
ATOM 1987 C C . VAL A 1 267 ? 21.679 -3.059 -25.349 1.00 90.06 267 VAL A C 1
ATOM 1989 O O . VAL A 1 267 ? 21.364 -4.227 -25.142 1.00 90.06 267 VAL A O 1
ATOM 1992 N N . HIS A 1 268 ? 22.158 -2.270 -24.399 1.00 91.19 268 HIS A N 1
ATOM 1993 C CA . HIS A 1 268 ? 22.354 -2.665 -23.016 1.00 91.19 268 HIS A CA 1
ATOM 1994 C C . HIS A 1 268 ? 21.465 -1.833 -22.095 1.00 91.19 268 HIS A C 1
ATOM 1996 O O . HIS A 1 268 ? 21.249 -0.641 -22.305 1.00 91.19 268 HIS A O 1
ATOM 2002 N N . VAL A 1 269 ? 20.965 -2.458 -21.036 1.00 92.62 269 VAL A N 1
ATOM 2003 C CA . VAL A 1 269 ? 20.305 -1.771 -19.925 1.00 92.62 269 VAL A CA 1
ATOM 2004 C C . VAL A 1 269 ? 21.256 -1.786 -18.747 1.00 92.62 269 VAL A C 1
ATOM 2006 O O . VAL A 1 269 ? 21.678 -2.854 -18.313 1.00 92.62 269 VAL A O 1
ATOM 2009 N N . VAL A 1 270 ? 21.577 -0.611 -18.220 1.00 92.31 270 VAL A N 1
ATOM 2010 C CA . VAL A 1 270 ? 22.463 -0.411 -17.074 1.00 92.31 270 VAL A CA 1
ATOM 2011 C C . VAL A 1 270 ? 21.654 0.109 -15.893 1.00 92.31 270 VAL A C 1
ATOM 2013 O O . VAL A 1 270 ? 20.784 0.969 -16.037 1.00 92.31 270 VAL A O 1
ATOM 2016 N N . TRP A 1 271 ? 21.929 -0.399 -14.696 1.00 92.00 271 TRP A N 1
ATOM 2017 C CA . TRP A 1 271 ? 21.282 0.065 -13.475 1.00 92.00 271 TRP A CA 1
ATOM 2018 C C . TRP A 1 271 ? 22.200 -0.045 -12.266 1.00 92.00 271 TRP A C 1
ATOM 2020 O O . TRP A 1 271 ? 23.111 -0.871 -12.207 1.00 92.00 271 TRP A O 1
ATOM 2030 N N . ARG A 1 272 ? 21.916 0.772 -11.251 1.00 87.31 272 ARG A N 1
ATOM 2031 C CA . ARG A 1 272 ? 22.634 0.740 -9.976 1.00 87.31 272 ARG A CA 1
ATOM 2032 C C . ARG A 1 272 ? 21.901 -0.160 -8.980 1.00 87.31 272 ARG A C 1
ATOM 2034 O O . ARG A 1 272 ? 20.678 -0.092 -8.834 1.00 87.31 272 ARG A O 1
ATOM 2041 N N . ASN A 1 273 ? 22.655 -1.015 -8.311 1.00 81.00 273 ASN A N 1
ATOM 2042 C CA . ASN A 1 273 ? 22.269 -1.792 -7.137 1.00 81.00 273 ASN A CA 1
ATOM 2043 C C . ASN A 1 273 ? 23.422 -1.686 -6.110 1.00 81.00 273 ASN A C 1
ATOM 2045 O O . ASN A 1 273 ? 24.047 -0.629 -6.058 1.00 81.00 273 ASN A O 1
ATOM 2049 N N . TRP A 1 274 ? 23.745 -2.728 -5.331 1.00 77.94 274 TRP A N 1
ATOM 2050 C CA . TRP A 1 274 ? 25.003 -2.853 -4.560 1.00 77.94 274 TRP A CA 1
ATOM 2051 C C . TRP A 1 274 ? 26.253 -2.897 -5.490 1.00 77.94 274 TRP A C 1
ATOM 2053 O O . TRP A 1 274 ? 27.044 -3.828 -5.435 1.00 77.94 274 TRP A O 1
ATOM 2063 N N . GLY A 1 275 ? 26.364 -1.960 -6.437 1.00 85.62 275 GLY A N 1
ATOM 2064 C CA . GLY A 1 275 ? 27.251 -1.967 -7.605 1.00 85.62 275 GLY A CA 1
ATOM 2065 C C . GLY A 1 275 ? 26.501 -1.656 -8.909 1.00 85.62 275 GLY A C 1
ATOM 2066 O O . GLY A 1 275 ? 25.266 -1.659 -8.948 1.00 85.62 275 GLY A O 1
ATOM 2067 N N . THR A 1 276 ? 27.229 -1.391 -9.991 1.00 88.56 276 THR A N 1
ATOM 2068 C CA . THR A 1 276 ? 26.636 -1.170 -11.319 1.00 88.56 276 THR A CA 1
ATOM 2069 C C . THR A 1 276 ? 26.466 -2.499 -12.039 1.00 88.56 276 THR A C 1
ATOM 2071 O O . THR A 1 276 ? 27.414 -3.263 -12.190 1.00 88.56 276 THR A O 1
ATOM 2074 N N . LYS A 1 277 ? 25.239 -2.793 -12.465 1.00 90.19 277 LYS A N 1
ATOM 2075 C CA . LYS A 1 277 ? 24.899 -3.991 -13.236 1.00 90.19 277 LYS A CA 1
ATOM 2076 C C . LYS A 1 277 ? 24.447 -3.586 -14.628 1.00 90.19 277 LYS A C 1
ATOM 2078 O O . LYS A 1 277 ? 23.914 -2.493 -14.814 1.00 90.19 277 LYS A O 1
ATOM 2083 N N . HIS A 1 278 ? 24.634 -4.481 -15.586 1.00 91.12 278 HIS A N 1
ATOM 2084 C CA . HIS A 1 278 ? 24.149 -4.288 -16.941 1.00 91.12 278 HIS A CA 1
ATOM 2085 C C . HIS A 1 278 ? 23.626 -5.608 -17.520 1.00 91.12 278 HIS A C 1
ATOM 2087 O O . HIS A 1 278 ? 23.945 -6.688 -17.020 1.00 91.12 278 HIS A O 1
ATOM 2093 N N . LEU A 1 279 ? 22.792 -5.504 -18.551 1.00 90.88 279 LEU A N 1
ATOM 2094 C CA . LEU A 1 279 ? 22.199 -6.628 -19.269 1.00 90.88 279 LEU A CA 1
ATOM 2095 C C . LEU A 1 279 ? 22.108 -6.276 -20.752 1.00 90.88 279 LEU A C 1
ATOM 2097 O O . LEU A 1 279 ? 21.570 -5.222 -21.088 1.00 90.88 279 LEU A O 1
ATOM 2101 N N . ALA A 1 280 ? 22.602 -7.150 -21.625 1.00 89.38 280 ALA A N 1
ATOM 2102 C CA . ALA A 1 280 ? 22.378 -7.025 -23.061 1.00 89.38 280 ALA A CA 1
ATOM 2103 C C . ALA A 1 280 ? 20.927 -7.410 -23.399 1.00 89.38 280 ALA A C 1
ATOM 2105 O O . ALA A 1 280 ? 20.440 -8.457 -22.968 1.00 89.38 280 ALA A O 1
ATOM 2106 N N . LEU A 1 281 ? 20.235 -6.569 -24.162 1.00 88.25 281 LEU A N 1
ATOM 2107 C CA . LEU A 1 281 ? 18.912 -6.863 -24.695 1.00 88.25 281 LEU A CA 1
ATOM 2108 C C . LEU A 1 281 ? 19.060 -7.593 -26.026 1.00 88.25 281 LEU A C 1
ATOM 2110 O O . LEU A 1 281 ? 19.546 -7.027 -27.006 1.00 88.25 281 LEU A O 1
ATOM 2114 N N . ASP A 1 282 ? 18.598 -8.840 -26.074 1.00 86.06 282 ASP A N 1
ATOM 2115 C CA . ASP A 1 282 ? 18.403 -9.525 -27.345 1.00 86.06 282 ASP A CA 1
ATOM 2116 C C . ASP A 1 282 ? 17.034 -9.160 -27.926 1.00 86.06 282 ASP A C 1
ATOM 2118 O O . ASP A 1 282 ? 15.988 -9.584 -27.432 1.00 86.06 282 ASP A O 1
ATOM 2122 N N . LEU A 1 283 ? 17.052 -8.321 -28.960 1.00 84.38 283 LEU A N 1
ATOM 2123 C CA . LEU A 1 283 ? 15.851 -7.799 -29.611 1.00 84.38 283 LEU A CA 1
ATOM 2124 C C . LEU A 1 283 ? 15.444 -8.611 -30.853 1.00 84.38 283 LEU A C 1
ATOM 2126 O O . LEU A 1 283 ? 14.450 -8.266 -31.488 1.00 84.38 283 LEU A O 1
ATOM 2130 N N . ARG A 1 284 ? 16.180 -9.673 -31.223 1.00 79.50 284 ARG A N 1
ATOM 2131 C CA . ARG A 1 284 ? 15.971 -10.418 -32.485 1.00 79.50 284 ARG A CA 1
ATOM 2132 C C . ARG A 1 284 ? 14.553 -10.974 -32.624 1.00 79.50 284 ARG A C 1
ATOM 2134 O O . ARG A 1 284 ? 13.944 -10.841 -33.680 1.00 79.50 284 ARG A O 1
ATOM 2141 N N . SER A 1 285 ? 14.035 -11.578 -31.558 1.00 81.00 285 SER A N 1
ATOM 2142 C CA . SER A 1 285 ? 12.714 -12.217 -31.512 1.00 81.00 285 SER A CA 1
ATOM 2143 C C . SER A 1 285 ? 11.688 -11.368 -30.755 1.00 81.00 285 SER A C 1
ATOM 2145 O O . SER A 1 285 ? 10.840 -11.911 -30.044 1.00 81.00 285 SER A O 1
ATOM 2147 N N . MET A 1 286 ? 11.830 -10.043 -30.814 1.00 86.94 286 MET A N 1
ATOM 2148 C CA . MET A 1 286 ? 10.999 -9.117 -30.053 1.00 86.94 286 MET A CA 1
ATOM 2149 C C . MET A 1 286 ? 10.393 -8.042 -30.958 1.00 86.94 286 MET A C 1
ATOM 2151 O O . MET A 1 286 ? 11.013 -7.568 -31.918 1.00 86.94 286 MET A O 1
ATOM 2155 N N . GLU A 1 287 ? 9.183 -7.623 -30.617 1.00 90.44 287 GLU A N 1
ATOM 2156 C CA . GLU A 1 287 ? 8.499 -6.482 -31.221 1.00 90.44 287 GLU A CA 1
ATOM 2157 C C . GLU A 1 287 ? 8.543 -5.288 -30.274 1.00 90.44 287 GLU A C 1
ATOM 2159 O O . GLU A 1 287 ? 8.561 -5.447 -29.054 1.00 90.44 287 GLU A O 1
ATOM 2164 N N . ILE A 1 288 ? 8.599 -4.084 -30.836 1.00 92.50 288 ILE A N 1
ATOM 2165 C CA . ILE A 1 288 ? 8.684 -2.840 -30.074 1.00 92.50 288 ILE A CA 1
ATOM 2166 C C . ILE A 1 288 ? 7.444 -2.027 -30.419 1.00 92.50 288 ILE A C 1
ATOM 2168 O O . ILE A 1 288 ? 7.243 -1.665 -31.574 1.00 92.50 288 ILE A O 1
ATOM 2172 N N . GLY A 1 289 ? 6.620 -1.758 -29.415 1.00 90.38 289 GLY A N 1
ATOM 2173 C CA . GLY A 1 289 ? 5.460 -0.884 -29.516 1.00 90.38 289 GLY A CA 1
ATOM 2174 C C . GLY A 1 289 ? 5.585 0.315 -28.587 1.00 90.38 289 GLY A C 1
ATOM 2175 O O . GLY A 1 289 ? 6.468 0.378 -27.729 1.00 90.38 289 GLY A O 1
ATOM 2176 N N . GLN A 1 290 ? 4.674 1.266 -28.754 1.00 91.50 290 GLN A N 1
ATOM 2177 C CA . GLN A 1 290 ? 4.546 2.427 -27.883 1.00 91.50 290 GLN A CA 1
ATOM 2178 C C . GLN A 1 290 ? 3.111 2.501 -27.366 1.00 91.50 290 GLN A C 1
ATOM 2180 O O . GLN A 1 290 ? 2.162 2.361 -28.134 1.00 91.50 290 GLN A O 1
ATOM 2185 N N . GLU A 1 291 ? 2.962 2.688 -26.059 1.00 89.94 291 GLU A N 1
ATOM 2186 C CA . GLU A 1 291 ? 1.674 2.792 -25.379 1.00 89.94 291 GLU A CA 1
ATOM 2187 C C . GLU A 1 291 ? 1.632 4.101 -24.568 1.00 89.94 291 GLU A C 1
ATOM 2189 O O . GLU A 1 291 ? 2.277 4.186 -23.513 1.00 89.94 291 GLU A O 1
ATOM 2194 N N . PRO A 1 292 ? 0.868 5.119 -25.005 1.00 87.06 292 PRO A N 1
ATOM 2195 C CA . PRO A 1 292 ? 0.691 6.335 -24.224 1.00 87.06 292 PRO A CA 1
ATOM 2196 C C . PRO A 1 292 ? -0.166 6.061 -22.984 1.00 87.06 292 PRO A C 1
ATOM 2198 O O . PRO A 1 292 ? -1.174 5.352 -23.029 1.00 87.06 292 PRO A O 1
ATOM 2201 N N . ARG A 1 293 ? 0.224 6.642 -21.848 1.00 85.06 293 ARG A N 1
ATOM 2202 C CA . ARG A 1 293 ? -0.502 6.590 -20.571 1.00 85.06 293 ARG A CA 1
ATOM 2203 C C . ARG A 1 293 ? -0.618 7.980 -19.963 1.00 85.06 293 ARG A C 1
ATOM 2205 O O . ARG A 1 293 ? 0.081 8.916 -20.329 1.00 85.06 293 ARG A O 1
ATOM 2212 N N . PHE A 1 294 ? -1.459 8.108 -18.937 1.00 81.50 294 PHE A N 1
ATOM 2213 C CA . PHE A 1 294 ? -1.683 9.401 -18.290 1.00 81.50 294 PHE A CA 1
ATOM 2214 C C . PHE A 1 294 ? -0.403 10.038 -17.715 1.00 81.50 294 PHE A C 1
ATOM 2216 O O . PHE A 1 294 ? -0.212 11.243 -17.857 1.00 81.50 294 PHE A O 1
ATOM 2223 N N . LEU A 1 295 ? 0.471 9.271 -17.052 1.00 82.06 295 LEU A N 1
ATOM 2224 C CA . L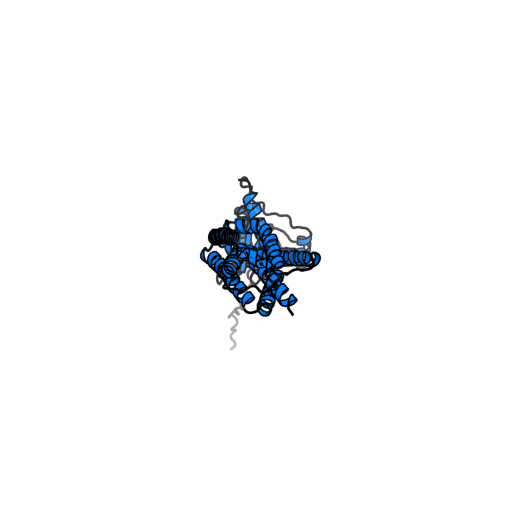EU A 1 295 ? 1.718 9.790 -16.456 1.00 82.06 295 LEU A CA 1
ATOM 2225 C C . LEU A 1 295 ? 2.981 9.414 -17.235 1.00 82.06 295 LEU A C 1
ATOM 2227 O O . LEU A 1 295 ? 4.069 9.882 -16.886 1.00 82.06 295 LEU A O 1
ATOM 2231 N N . SER A 1 296 ? 2.861 8.562 -18.251 1.00 87.31 296 SER A N 1
ATOM 2232 C CA . SER A 1 296 ? 4.015 8.033 -18.958 1.00 87.31 296 SER A CA 1
ATOM 2233 C C . SER A 1 296 ? 3.785 7.758 -20.431 1.00 87.31 296 SER A C 1
ATOM 2235 O O . SER A 1 296 ? 2.669 7.505 -20.854 1.00 87.31 296 SER A O 1
ATOM 2237 N N . GLU A 1 297 ? 4.882 7.739 -21.175 1.00 90.94 297 GLU A N 1
ATOM 2238 C CA . GLU A 1 297 ? 4.979 7.163 -22.511 1.00 90.94 297 GLU A CA 1
ATOM 2239 C C . GLU A 1 297 ? 5.777 5.865 -22.370 1.00 90.94 297 GLU A C 1
ATOM 2241 O O . GLU A 1 297 ? 6.953 5.878 -21.985 1.00 90.94 297 GLU A O 1
ATOM 2246 N N . ASP A 1 298 ? 5.103 4.731 -22.553 1.00 93.25 298 ASP A N 1
ATOM 2247 C CA . ASP A 1 298 ? 5.689 3.412 -22.341 1.00 93.25 298 ASP A CA 1
ATOM 2248 C C . ASP A 1 298 ? 6.173 2.848 -23.689 1.00 93.25 298 ASP A C 1
ATOM 2250 O O . ASP A 1 298 ? 5.375 2.564 -24.577 1.00 93.25 298 ASP A O 1
ATOM 2254 N N . VAL A 1 299 ? 7.481 2.621 -23.830 1.00 94.75 299 VAL A N 1
ATOM 2255 C CA . VAL A 1 299 ? 8.047 1.808 -24.917 1.00 94.75 299 VAL A CA 1
ATOM 2256 C C . VAL A 1 299 ? 8.013 0.351 -24.468 1.00 94.75 299 VAL A C 1
ATOM 2258 O O . VAL A 1 299 ? 8.649 -0.028 -23.479 1.00 94.75 299 VAL A O 1
ATOM 2261 N N . VAL A 1 300 ? 7.239 -0.475 -25.162 1.00 94.19 300 VAL A N 1
ATOM 2262 C CA . VAL A 1 300 ? 6.936 -1.849 -24.758 1.00 94.19 300 VAL A CA 1
ATOM 2263 C C . VAL A 1 300 ? 7.617 -2.831 -25.696 1.00 94.19 300 VAL A C 1
ATOM 2265 O O . VAL A 1 300 ? 7.456 -2.768 -26.907 1.00 94.19 300 VAL A O 1
ATOM 2268 N N . ILE A 1 301 ? 8.366 -3.762 -25.115 1.00 93.75 301 ILE A N 1
ATOM 2269 C CA . ILE A 1 301 ? 9.021 -4.861 -25.815 1.00 93.75 301 ILE A CA 1
ATOM 2270 C C . ILE A 1 301 ? 8.176 -6.118 -25.604 1.00 93.75 301 ILE A C 1
ATOM 2272 O O . ILE A 1 301 ? 8.022 -6.594 -24.470 1.00 93.75 301 ILE A O 1
ATOM 2276 N N . PHE A 1 302 ? 7.629 -6.642 -26.692 1.00 90.94 302 PHE A N 1
ATOM 2277 C CA . PHE A 1 302 ? 6.810 -7.848 -26.754 1.00 90.94 302 PHE A CA 1
ATOM 2278 C C . PHE A 1 302 ? 7.637 -9.022 -27.274 1.00 90.94 302 PHE A C 1
ATOM 2280 O O . PHE A 1 302 ? 8.551 -8.827 -28.071 1.00 90.94 302 PHE A O 1
ATOM 2287 N N . ASP A 1 303 ? 7.317 -10.239 -26.837 1.00 89.50 303 ASP A N 1
ATOM 2288 C CA . ASP A 1 303 ? 7.757 -11.433 -27.563 1.00 89.50 303 ASP A CA 1
ATOM 2289 C C . ASP A 1 303 ? 6.848 -11.706 -28.771 1.00 89.50 303 ASP A C 1
ATOM 2291 O O . ASP A 1 303 ? 5.793 -11.091 -28.919 1.00 89.50 303 ASP A O 1
ATOM 2295 N N . LEU A 1 304 ? 7.239 -12.663 -29.616 1.00 85.62 304 LEU A N 1
ATOM 2296 C CA . LEU A 1 304 ? 6.474 -13.057 -30.809 1.00 85.62 304 LEU A CA 1
ATOM 2297 C C . LEU A 1 304 ? 5.059 -13.589 -30.504 1.00 85.62 304 LEU A C 1
ATOM 2299 O O . LEU A 1 304 ? 4.256 -13.722 -31.418 1.00 85.62 304 LEU A O 1
ATOM 2303 N N . SER A 1 305 ? 4.738 -13.901 -29.240 1.00 87.38 305 SER A N 1
ATOM 2304 C CA . SER A 1 305 ? 3.384 -14.296 -28.820 1.00 87.38 305 SER A CA 1
ATOM 2305 C C . SER A 1 305 ? 2.493 -13.104 -28.448 1.00 87.38 305 SER A C 1
ATOM 2307 O O . SER A 1 305 ? 1.357 -13.294 -28.019 1.00 87.38 305 SER A O 1
ATOM 2309 N N . GLY A 1 306 ? 3.014 -11.876 -28.539 1.00 85.00 306 GLY A N 1
ATOM 2310 C CA . GLY A 1 306 ? 2.340 -10.661 -28.080 1.00 85.00 306 GLY A CA 1
ATOM 2311 C C . GLY A 1 306 ? 2.412 -10.452 -26.562 1.00 85.00 306 GLY A C 1
ATOM 2312 O O . GLY A 1 306 ? 1.778 -9.545 -26.018 1.00 85.00 306 GLY A O 1
ATOM 2313 N N . SER A 1 307 ? 3.193 -11.253 -25.828 1.00 88.06 307 SER A N 1
ATOM 2314 C CA . SER A 1 307 ? 3.346 -11.081 -24.382 1.00 88.06 307 SER A CA 1
ATOM 2315 C C . SER A 1 307 ? 4.348 -9.971 -24.064 1.00 88.06 307 SER A C 1
ATOM 2317 O O . SER A 1 307 ? 5.503 -10.010 -24.482 1.00 88.06 307 SER A O 1
ATOM 2319 N N . ARG A 1 308 ? 3.949 -9.008 -23.222 1.00 90.81 308 ARG A N 1
ATOM 2320 C CA . ARG A 1 308 ? 4.833 -7.933 -22.723 1.00 90.81 308 ARG A CA 1
ATOM 2321 C C . ARG A 1 308 ? 6.013 -8.505 -21.919 1.00 90.81 308 ARG A C 1
ATOM 2323 O O . ARG A 1 308 ? 5.803 -9.059 -20.832 1.00 90.81 308 ARG A O 1
ATOM 2330 N N . ARG A 1 309 ? 7.246 -8.323 -22.403 1.00 91.88 309 ARG A N 1
ATOM 2331 C CA . ARG A 1 309 ? 8.491 -8.790 -21.760 1.00 91.88 309 ARG A CA 1
ATOM 2332 C C . ARG A 1 309 ? 9.183 -7.694 -20.963 1.00 91.88 309 ARG A C 1
ATOM 2334 O O . ARG A 1 309 ? 9.567 -7.930 -19.819 1.00 91.88 309 ARG A O 1
ATOM 2341 N N . LEU A 1 310 ? 9.312 -6.500 -21.529 1.00 93.69 310 LEU A N 1
ATOM 2342 C CA . LEU A 1 310 ? 9.920 -5.354 -20.855 1.00 93.69 310 LEU A CA 1
ATOM 2343 C C . LEU A 1 310 ? 9.169 -4.081 -21.221 1.00 93.69 310 LEU A C 1
ATOM 2345 O O . LEU A 1 310 ? 8.911 -3.824 -22.387 1.00 93.69 310 LEU A O 1
ATOM 2349 N N . VAL A 1 311 ? 8.828 -3.283 -20.219 1.00 94.12 311 VAL A N 1
ATOM 2350 C CA . VAL A 1 311 ? 8.259 -1.948 -20.412 1.00 94.12 311 VAL A CA 1
ATOM 2351 C C . VAL A 1 311 ? 9.292 -0.924 -19.967 1.00 94.12 311 VAL A C 1
ATOM 2353 O O . VAL A 1 311 ? 9.787 -0.997 -18.840 1.00 94.12 311 VAL A O 1
ATOM 2356 N N . LEU A 1 312 ? 9.601 0.026 -20.837 1.00 94.44 312 LEU A N 1
ATOM 2357 C CA . LEU A 1 312 ? 10.476 1.161 -20.583 1.00 94.44 312 LEU A CA 1
ATOM 2358 C C . LEU A 1 312 ? 9.593 2.400 -20.485 1.00 94.44 312 LEU A C 1
ATOM 2360 O O . LEU A 1 312 ? 8.928 2.789 -21.435 1.00 94.44 312 LEU A O 1
ATOM 2364 N N . ARG A 1 313 ? 9.546 2.980 -19.297 1.00 93.38 313 ARG A N 1
ATOM 2365 C CA . ARG A 1 313 ? 8.601 4.012 -18.904 1.00 93.38 313 ARG A CA 1
ATOM 2366 C C . ARG A 1 313 ? 9.287 5.367 -18.870 1.00 93.38 313 ARG A C 1
ATOM 2368 O O . ARG A 1 313 ? 10.141 5.617 -18.010 1.00 93.38 313 ARG A O 1
ATOM 2375 N N . PHE A 1 314 ? 8.866 6.246 -19.765 1.00 90.00 314 PHE A N 1
ATOM 2376 C CA . PHE A 1 314 ? 9.285 7.641 -19.819 1.00 90.00 314 PHE A CA 1
ATOM 2377 C C . PHE A 1 314 ? 8.180 8.525 -19.237 1.00 90.00 314 PHE A C 1
ATOM 2379 O O . PHE A 1 314 ? 7.013 8.157 -19.314 1.00 90.00 314 PHE A O 1
ATOM 2386 N N . PRO A 1 315 ? 8.490 9.672 -18.615 1.00 86.81 315 PRO A N 1
ATOM 2387 C CA . PRO A 1 315 ? 7.476 10.665 -18.266 1.00 86.81 315 PRO A CA 1
ATOM 2388 C C . PRO A 1 315 ? 6.617 11.043 -19.478 1.00 86.81 315 PRO A C 1
ATOM 2390 O O . PRO A 1 315 ? 7.151 11.163 -20.576 1.00 86.81 315 PRO A O 1
ATOM 2393 N N . ALA A 1 316 ? 5.318 11.291 -19.273 1.00 84.75 316 ALA A N 1
ATOM 2394 C CA . ALA A 1 316 ? 4.407 11.695 -20.355 1.00 84.75 316 ALA A CA 1
ATOM 2395 C C . ALA A 1 316 ? 4.888 12.951 -21.107 1.00 84.75 316 ALA A C 1
ATOM 2397 O O . ALA A 1 316 ? 4.656 13.116 -22.298 1.00 84.75 316 ALA A O 1
ATOM 2398 N N . THR A 1 317 ? 5.625 13.819 -20.415 1.00 81.81 317 THR A N 1
ATOM 2399 C CA . THR A 1 317 ? 6.237 15.030 -20.974 1.00 81.81 317 THR A CA 1
ATOM 2400 C C . THR A 1 317 ? 7.412 14.748 -21.918 1.00 81.81 317 THR A C 1
ATOM 2402 O O . THR A 1 317 ? 7.878 15.652 -22.600 1.00 81.81 317 THR A O 1
ATOM 2405 N N . GLN A 1 318 ? 7.906 13.507 -21.981 1.00 83.75 318 GLN A N 1
ATOM 2406 C CA . GLN A 1 318 ? 9.076 13.090 -22.761 1.00 83.75 318 GLN A CA 1
ATOM 2407 C C . GLN A 1 318 ? 8.708 12.181 -23.944 1.00 83.75 318 GLN A C 1
ATOM 2409 O O . GLN A 1 318 ? 9.501 11.326 -24.336 1.00 83.75 318 GLN A O 1
ATOM 2414 N N . ARG A 1 319 ? 7.529 12.371 -24.544 1.00 85.31 319 ARG A N 1
ATOM 2415 C CA . ARG A 1 319 ? 7.043 11.556 -25.669 1.00 85.31 319 ARG A CA 1
ATOM 2416 C C . ARG A 1 319 ? 8.038 11.426 -26.821 1.00 85.31 319 ARG A C 1
ATOM 2418 O O . ARG A 1 319 ? 8.371 10.314 -27.209 1.00 85.31 319 ARG A O 1
ATOM 2425 N N . ARG A 1 320 ? 8.613 12.539 -27.279 1.00 85.38 320 ARG A N 1
ATOM 2426 C CA . ARG A 1 320 ? 9.627 12.526 -28.348 1.00 85.38 320 ARG A CA 1
ATOM 2427 C C . ARG A 1 320 ? 10.874 11.710 -27.984 1.00 85.38 320 ARG A C 1
ATOM 2429 O O . ARG A 1 320 ? 11.486 11.095 -28.848 1.00 85.38 320 ARG A O 1
ATOM 2436 N N . LEU A 1 321 ? 11.277 11.692 -26.708 1.00 86.69 321 LEU A N 1
ATOM 2437 C CA . LEU A 1 321 ? 12.403 10.864 -26.260 1.00 86.69 321 LEU A CA 1
ATOM 2438 C C . LEU A 1 321 ? 12.036 9.378 -26.324 1.00 86.69 321 LEU A C 1
ATOM 2440 O O . LEU A 1 321 ? 12.856 8.578 -26.764 1.00 86.69 321 LEU A O 1
ATOM 2444 N N . ALA A 1 322 ? 10.821 9.020 -25.902 1.00 88.62 322 ALA A N 1
ATOM 2445 C CA . ALA A 1 322 ? 10.313 7.654 -25.995 1.00 88.62 322 ALA A CA 1
ATOM 2446 C C . ALA A 1 322 ? 10.253 7.177 -27.458 1.00 88.62 322 ALA A C 1
ATOM 2448 O O . ALA A 1 322 ? 10.739 6.085 -27.752 1.00 88.62 322 ALA A O 1
ATOM 2449 N N . GLU A 1 323 ? 9.775 8.027 -28.372 1.00 89.00 323 GLU A N 1
ATOM 2450 C CA . GLU A 1 323 ? 9.740 7.765 -29.819 1.00 89.00 323 GLU A CA 1
ATOM 2451 C C . GLU A 1 323 ? 11.150 7.506 -30.374 1.00 89.00 323 GLU A C 1
ATOM 2453 O O . GLU A 1 323 ? 11.403 6.445 -30.948 1.00 89.00 323 GLU A O 1
ATOM 2458 N N . ARG A 1 324 ? 12.112 8.398 -30.094 1.00 88.25 324 ARG A N 1
ATOM 2459 C CA . ARG A 1 324 ? 13.516 8.222 -30.512 1.00 88.25 324 ARG A CA 1
ATOM 2460 C C . ARG A 1 324 ? 14.160 6.962 -29.939 1.00 88.25 324 ARG A C 1
ATOM 2462 O O . ARG A 1 324 ? 14.955 6.308 -30.612 1.00 88.25 324 ARG A O 1
ATOM 2469 N N . VAL A 1 325 ? 13.849 6.615 -28.690 1.00 90.00 325 VAL A N 1
ATOM 2470 C CA . VAL A 1 325 ? 14.338 5.371 -28.081 1.00 90.00 325 VAL A CA 1
ATOM 2471 C C . VAL A 1 325 ? 13.728 4.164 -28.787 1.00 90.00 325 VAL A C 1
ATOM 2473 O O . VAL A 1 325 ? 14.462 3.233 -29.105 1.00 90.00 325 VAL A O 1
ATOM 2476 N N . ALA A 1 326 ? 12.424 4.164 -29.069 1.00 90.81 326 ALA A N 1
ATOM 2477 C CA . ALA A 1 326 ? 11.772 3.075 -29.792 1.00 90.81 326 ALA A CA 1
ATOM 2478 C C . ALA A 1 326 ? 12.394 2.872 -31.185 1.00 90.81 326 ALA A C 1
ATOM 2480 O O . ALA A 1 326 ? 12.720 1.742 -31.551 1.00 90.81 326 ALA A O 1
ATOM 2481 N N . GLU A 1 327 ? 12.642 3.956 -31.922 1.00 88.75 327 GLU A N 1
ATOM 2482 C CA . GLU A 1 327 ? 13.363 3.934 -33.202 1.00 88.75 327 GLU A CA 1
ATOM 2483 C C . GLU A 1 327 ? 14.776 3.363 -33.065 1.00 88.75 327 GLU A C 1
ATOM 2485 O O . GLU A 1 327 ? 15.153 2.455 -33.810 1.00 88.75 327 GLU A O 1
ATOM 2490 N N . GLY A 1 328 ? 15.543 3.826 -32.075 1.00 86.62 328 GLY A N 1
ATOM 2491 C CA . GLY A 1 328 ? 16.887 3.320 -31.805 1.00 86.62 328 GLY A CA 1
ATOM 2492 C C . GLY A 1 328 ? 16.905 1.827 -31.456 1.00 86.62 328 GLY A C 1
ATOM 2493 O O . GLY A 1 328 ? 17.782 1.093 -31.912 1.00 86.62 328 GLY A O 1
ATOM 2494 N N . LEU A 1 329 ? 15.920 1.343 -30.694 1.00 89.50 329 LEU A N 1
ATOM 2495 C CA . LEU A 1 329 ? 15.760 -0.084 -30.392 1.00 89.50 329 LEU A CA 1
ATOM 2496 C C . LEU A 1 329 ? 15.425 -0.893 -31.657 1.00 89.50 329 LEU A C 1
ATOM 2498 O O . LEU A 1 329 ? 15.974 -1.979 -31.858 1.00 89.50 329 LEU A O 1
ATOM 2502 N N . MET A 1 330 ? 14.569 -0.362 -32.536 1.00 86.50 330 MET A N 1
ATOM 2503 C CA . MET A 1 330 ? 14.233 -0.993 -33.818 1.00 86.50 330 MET A CA 1
ATOM 2504 C C . MET A 1 330 ? 15.443 -1.071 -34.758 1.00 86.50 330 MET A C 1
ATOM 2506 O O . MET A 1 330 ? 15.631 -2.084 -35.434 1.00 86.50 330 MET A O 1
ATOM 2510 N N . GLN A 1 331 ? 16.295 -0.045 -34.775 1.00 81.38 331 GLN A N 1
ATOM 2511 C CA . GLN A 1 331 ? 17.559 -0.058 -35.518 1.00 81.38 331 GLN A CA 1
ATOM 2512 C C . GLN A 1 331 ? 18.547 -1.073 -34.928 1.00 81.38 331 GLN A C 1
ATOM 2514 O O . GLN A 1 331 ? 19.108 -1.884 -35.666 1.00 81.38 331 GLN A O 1
ATOM 2519 N N . GLY A 1 332 ? 18.693 -1.110 -33.598 1.00 74.25 332 GLY A N 1
ATOM 2520 C CA . GLY A 1 332 ? 19.543 -2.080 -32.899 1.00 74.25 332 GLY A CA 1
ATOM 2521 C C . GLY A 1 332 ? 19.138 -3.537 -33.147 1.00 74.25 332 GLY A C 1
ATOM 2522 O O . GLY A 1 332 ? 19.999 -4.408 -33.258 1.00 74.25 332 GLY A O 1
ATOM 2523 N N . ARG A 1 333 ? 17.838 -3.809 -33.327 1.00 78.75 333 ARG A N 1
ATOM 2524 C CA . ARG A 1 333 ? 17.335 -5.124 -33.764 1.00 78.75 333 ARG A CA 1
ATOM 2525 C C . ARG A 1 333 ? 17.842 -5.516 -35.161 1.00 78.75 333 ARG A C 1
ATOM 2527 O O . ARG A 1 333 ? 18.088 -6.696 -35.390 1.00 78.75 333 ARG A O 1
ATOM 2534 N N . ARG A 1 334 ? 17.985 -4.561 -36.089 1.00 69.88 334 ARG A N 1
ATOM 2535 C CA . ARG A 1 334 ? 18.396 -4.807 -37.489 1.00 69.88 334 ARG A CA 1
ATOM 2536 C C . ARG A 1 334 ? 19.913 -4.942 -37.669 1.00 69.88 334 ARG A C 1
ATOM 2538 O O . ARG A 1 334 ? 20.343 -5.609 -38.601 1.00 69.88 334 ARG A O 1
ATOM 2545 N N . ALA A 1 335 ? 20.715 -4.338 -36.792 1.00 60.00 335 ALA A N 1
ATOM 2546 C CA . ALA A 1 335 ? 22.169 -4.221 -36.954 1.00 60.00 335 ALA A CA 1
ATOM 2547 C C . ALA A 1 335 ? 22.990 -5.488 -36.619 1.00 60.00 335 ALA A C 1
ATOM 2549 O O . ALA A 1 335 ? 24.194 -5.509 -36.859 1.00 60.00 335 ALA A O 1
ATOM 2550 N N . ARG A 1 336 ? 22.388 -6.552 -36.064 1.00 55.16 336 ARG A N 1
ATOM 2551 C CA . ARG A 1 336 ? 23.116 -7.777 -35.681 1.00 55.16 336 ARG A CA 1
ATOM 2552 C C . ARG A 1 336 ? 22.958 -8.852 -36.771 1.00 55.16 336 ARG A C 1
ATOM 2554 O O . ARG A 1 336 ? 21.825 -9.284 -36.990 1.00 55.16 336 ARG A O 1
ATOM 2561 N N . PRO A 1 337 ? 24.039 -9.328 -37.427 1.00 41.72 337 PRO A N 1
ATOM 2562 C CA . PRO A 1 337 ? 23.932 -10.340 -38.478 1.00 41.72 337 PRO A CA 1
ATOM 2563 C C . PRO A 1 337 ? 23.206 -11.600 -37.984 1.00 41.72 337 PRO A C 1
ATOM 2565 O O . PRO A 1 337 ? 23.364 -12.022 -36.826 1.00 41.72 337 PRO A O 1
ATOM 2568 N N . LEU A 1 338 ? 22.400 -12.212 -38.856 1.00 37.88 338 LEU A N 1
ATOM 2569 C CA . LEU A 1 338 ? 21.916 -13.579 -38.650 1.00 37.88 338 LEU A CA 1
ATOM 2570 C C . LEU A 1 338 ? 23.143 -14.487 -38.452 1.00 37.88 338 LEU A C 1
ATOM 2572 O O . LEU A 1 338 ? 24.135 -14.302 -39.163 1.00 37.88 338 LEU A O 1
ATOM 2576 N N . PRO A 1 339 ? 23.123 -15.457 -37.517 1.00 35.97 339 PRO A N 1
ATOM 2577 C CA . PRO A 1 339 ? 24.085 -16.546 -37.593 1.00 35.97 339 PRO A CA 1
ATOM 2578 C C . PRO A 1 339 ? 23.933 -17.128 -38.995 1.00 35.97 339 PRO A C 1
ATOM 2580 O O . PRO A 1 339 ? 22.813 -17.477 -39.374 1.00 35.97 339 PRO A O 1
ATOM 2583 N N . ARG A 1 340 ? 25.011 -17.172 -39.787 1.00 35.88 340 ARG A N 1
ATOM 2584 C CA . ARG A 1 340 ? 24.999 -17.951 -41.024 1.00 35.88 340 ARG A CA 1
ATOM 2585 C C . ARG A 1 340 ? 24.594 -19.358 -40.607 1.00 35.88 340 ARG A C 1
ATOM 2587 O O . ARG A 1 340 ? 25.365 -20.047 -39.944 1.00 35.88 340 ARG A O 1
ATOM 2594 N N . THR A 1 341 ? 23.368 -19.755 -40.931 1.00 38.59 341 THR A N 1
ATOM 2595 C CA . THR A 1 341 ? 23.013 -21.164 -40.981 1.00 38.59 341 THR A CA 1
ATOM 2596 C C . THR A 1 341 ? 24.077 -21.793 -41.861 1.00 38.59 341 THR A C 1
ATOM 2598 O O . THR A 1 341 ? 24.260 -21.343 -42.994 1.00 38.59 341 THR A O 1
ATOM 2601 N N . ALA A 1 342 ? 24.845 -22.735 -41.318 1.00 39.66 342 ALA A N 1
ATOM 2602 C CA . ALA A 1 342 ? 25.712 -23.564 -42.130 1.00 39.66 342 ALA A CA 1
ATOM 2603 C C . ALA A 1 342 ? 24.820 -24.163 -43.223 1.00 39.66 342 ALA A C 1
ATOM 2605 O O . ALA A 1 342 ? 23.951 -24.985 -42.939 1.00 39.66 342 ALA A O 1
ATOM 2606 N N . HIS A 1 343 ? 24.951 -23.655 -44.447 1.00 35.34 343 HIS A N 1
ATOM 2607 C CA . HIS A 1 343 ? 24.393 -24.332 -45.599 1.00 35.34 343 HIS A CA 1
ATOM 2608 C C . HIS A 1 343 ? 25.076 -25.703 -45.637 1.00 35.34 343 HIS A C 1
ATOM 2610 O O . HIS A 1 343 ? 26.309 -25.739 -45.553 1.00 35.34 343 HIS A O 1
ATOM 2616 N N . PRO A 1 344 ? 24.335 -26.821 -45.712 1.00 39.69 344 PRO A N 1
ATOM 2617 C CA . PRO A 1 344 ? 24.965 -28.070 -46.083 1.00 39.69 344 PRO A CA 1
ATOM 2618 C C . PRO A 1 344 ? 25.572 -27.839 -47.467 1.00 39.69 344 PRO A C 1
ATOM 2620 O O . PRO A 1 344 ? 24.902 -27.342 -48.374 1.00 39.69 344 PRO A O 1
ATOM 2623 N N . VAL A 1 345 ? 26.870 -28.105 -47.575 1.00 40.84 345 VAL A N 1
ATOM 2624 C CA . VAL A 1 345 ? 27.582 -28.170 -48.846 1.00 40.84 345 VAL A CA 1
ATOM 2625 C C . VAL A 1 345 ? 26.791 -29.139 -49.721 1.00 40.84 345 VAL A C 1
ATOM 2627 O O . VAL A 1 345 ? 26.686 -30.317 -49.392 1.00 40.84 345 VAL A O 1
ATOM 2630 N N . LEU A 1 346 ? 26.156 -28.630 -50.776 1.00 40.88 346 LEU A N 1
ATOM 2631 C CA . LEU A 1 346 ? 25.699 -29.481 -51.864 1.00 40.88 346 LEU A CA 1
ATOM 2632 C C . LEU A 1 346 ? 26.975 -29.943 -52.566 1.00 40.88 346 LEU A C 1
ATOM 2634 O O . LEU A 1 346 ? 27.676 -29.122 -53.155 1.00 40.88 346 LEU A O 1
ATOM 2638 N N . GLU A 1 347 ? 27.310 -31.221 -52.402 1.00 41.69 347 GLU A N 1
ATOM 2639 C CA . GLU A 1 347 ? 28.344 -31.878 -53.194 1.00 41.69 347 GLU A CA 1
ATOM 2640 C C . GLU A 1 347 ? 27.989 -31.751 -54.680 1.00 41.69 347 GLU A C 1
ATOM 2642 O O . GLU A 1 347 ? 26.856 -31.999 -55.099 1.00 41.69 347 GLU A O 1
ATOM 2647 N N . ASP A 1 348 ? 28.976 -31.301 -55.446 1.00 40.84 348 ASP A N 1
ATOM 2648 C CA . ASP A 1 348 ? 28.933 -31.118 -56.889 1.00 40.84 348 ASP A CA 1
ATOM 2649 C C . ASP A 1 348 ? 28.907 -32.494 -57.585 1.00 40.84 348 ASP A C 1
ATOM 2651 O O . ASP A 1 348 ? 29.829 -33.292 -57.385 1.00 40.84 348 ASP A O 1
ATOM 2655 N N . PRO A 1 349 ? 27.876 -32.840 -58.378 1.00 45.56 349 PRO A N 1
ATOM 2656 C CA . PRO A 1 349 ? 27.814 -34.112 -59.081 1.00 45.56 349 PRO A CA 1
ATOM 2657 C C . PRO A 1 349 ? 28.567 -34.001 -60.413 1.00 45.56 349 PRO A C 1
ATOM 2659 O O . PRO A 1 349 ? 27.962 -34.006 -61.485 1.00 45.56 349 PRO A O 1
ATOM 2662 N N . SER A 1 350 ? 29.894 -33.898 -60.364 1.00 45.28 350 SER A N 1
ATOM 2663 C CA . SER A 1 350 ? 30.726 -33.888 -61.572 1.00 45.28 350 SER A CA 1
ATOM 2664 C C . SER A 1 350 ? 32.022 -34.686 -61.427 1.00 45.28 350 SER A C 1
ATOM 2666 O O . SER A 1 350 ? 33.082 -34.218 -61.820 1.00 45.28 350 SER A O 1
ATOM 2668 N N . GLU A 1 351 ? 31.948 -35.910 -60.909 1.00 44.84 351 GLU A N 1
ATOM 2669 C CA . GLU A 1 351 ? 32.996 -36.922 -61.105 1.00 44.84 351 GLU A CA 1
ATOM 2670 C C . GLU A 1 351 ? 32.346 -38.305 -61.275 1.00 44.84 351 GLU A C 1
ATOM 2672 O O . GLU A 1 351 ? 32.241 -39.108 -60.353 1.00 44.84 351 GLU A O 1
ATOM 2677 N N . ILE A 1 352 ? 31.870 -38.585 -62.492 1.00 44.22 352 ILE A N 1
ATOM 2678 C CA . ILE A 1 352 ? 31.697 -39.959 -62.978 1.00 44.22 352 ILE A CA 1
ATOM 2679 C C . ILE A 1 352 ? 32.667 -40.118 -64.142 1.00 44.22 352 ILE A C 1
ATOM 2681 O O . ILE A 1 352 ? 32.346 -39.846 -65.299 1.00 44.22 352 ILE A O 1
ATOM 2685 N N . THR A 1 353 ? 33.890 -40.518 -63.811 1.00 44.84 353 THR A N 1
ATOM 2686 C CA . THR A 1 353 ? 34.894 -40.919 -64.791 1.00 44.84 353 THR A CA 1
ATOM 2687 C C . THR A 1 353 ? 34.630 -42.370 -65.176 1.00 44.84 353 THR A C 1
ATOM 2689 O O . THR A 1 353 ? 34.610 -43.269 -64.338 1.00 44.84 353 THR A O 1
ATOM 2692 N N . VAL A 1 354 ? 34.386 -42.569 -66.468 1.00 45.56 354 VAL A N 1
ATOM 2693 C CA . VAL A 1 354 ? 34.178 -43.849 -67.147 1.00 45.56 354 VAL A CA 1
ATOM 2694 C C . VAL A 1 354 ? 35.445 -44.706 -67.051 1.00 45.56 354 VAL A C 1
ATOM 2696 O O . VAL A 1 354 ? 36.519 -44.259 -67.446 1.00 45.56 354 VAL A O 1
ATOM 2699 N N . GLY A 1 355 ? 35.306 -45.942 -66.569 1.00 48.94 355 GLY A N 1
ATOM 2700 C CA . GLY A 1 355 ? 36.315 -46.994 -66.675 1.00 48.94 355 GLY A CA 1
ATOM 2701 C C . GLY A 1 355 ? 35.704 -48.220 -67.347 1.00 48.94 355 GLY A C 1
ATOM 2702 O O . GLY A 1 355 ? 34.851 -48.879 -66.755 1.00 48.94 355 GLY A O 1
ATOM 2703 N N . THR A 1 356 ? 36.103 -48.459 -68.595 1.00 47.03 356 THR A N 1
ATOM 2704 C CA . THR A 1 356 ? 35.982 -49.740 -69.312 1.00 47.03 356 THR A CA 1
ATOM 2705 C C . THR A 1 356 ? 37.005 -50.744 -68.820 1.00 47.03 356 THR A C 1
ATOM 2707 O O . THR A 1 356 ? 38.149 -50.292 -68.579 1.00 47.03 356 THR A O 1
#

Solvent-accessible surface area (backbone atoms only — not comparable to full-atom values): 18918 Å² total; per-residue (Å²): 116,68,68,58,38,33,52,14,42,15,46,38,43,2,39,33,16,17,71,40,43,33,48,46,47,21,54,52,7,47,33,42,57,71,60,76,48,84,72,52,81,57,34,52,65,47,54,64,37,30,36,68,69,49,26,53,52,20,42,54,51,30,50,52,48,60,55,31,48,66,39,86,65,48,33,57,54,52,47,58,61,40,66,58,53,27,19,54,51,7,7,55,54,18,36,29,34,45,50,97,60,57,72,72,55,44,52,52,46,22,52,53,17,14,50,45,4,39,46,37,28,50,47,52,53,49,47,50,58,60,49,63,74,57,84,48,71,66,59,46,46,51,53,53,49,52,49,53,49,50,40,56,50,47,53,52,35,38,75,74,36,26,64,62,29,24,52,52,41,50,52,50,49,52,51,32,62,69,43,43,69,63,42,50,46,43,51,55,41,52,49,54,30,50,51,54,58,70,68,46,66,97,66,71,86,67,78,66,73,62,38,64,77,70,55,69,65,55,46,50,49,46,19,75,71,68,78,44,82,75,46,60,70,33,28,48,77,35,30,30,38,61,67,50,94,56,85,93,65,54,60,41,32,69,36,35,41,36,34,32,38,79,98,66,58,39,38,31,43,34,35,77,66,106,52,64,47,71,45,78,57,83,43,78,69,43,46,80,48,77,50,83,49,94,56,24,23,30,34,34,32,21,36,87,86,69,46,79,27,39,27,41,33,28,42,44,87,39,44,69,44,41,52,54,48,49,52,51,52,56,50,50,39,68,71,55,79,75,78,78,72,80,71,79,80,76,79,79,94,80,82,84,82,87,80,133

Secondary structure (DSSP, 8-state):
-HHHHHHHHHHHHHHHHHHHHHHHHHHHHHHHHTTSS---GGGGGGGGGGSHHHHHHHHHHHHHHHHHTTSTTHHHHHHHHHHHHHHHHHHHHHHTTS-S--HHHHHHHHHHHHHHHHHHHHHHHHHHHHHTTS--HHHHHHHHHHHHHHHHHHHHHHHH-HHHHHHHHHHHHHHHHHHHHHHHHHHHHHHHHHHHHHS--S--------B-PPPHHHHHHHHHHHSS---EEEEEEEEEEEE-S-TT--TT-EEEEEEE-TTS-EEEEEEEESEEEEEEE--TTEEEEEEE-SSEEEEEEEETTS-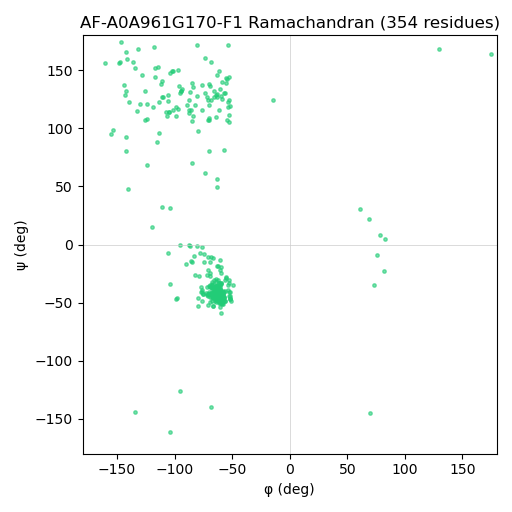EEEEEEEEGGGHHHHHHHHHHHHHHHHSSPPP-----------------